Protein AF-A0A8T1SGF0-F1 (afdb_monomer)

Mean predicted aligned error: 8.73 Å

Sequence (343 aa):
EPEFKPEYLSLEVLSQEFAFELLGMCRNQSEVTAVLNDLGDSEEEEELDSQAFEEGIPNLARLRLAVNYNQKRFVAHPICQQVLSSIWCGNLSGWRGSNTLWKVFVSCSIFLTMPLLCLVYWIAPKSRVGKMLKIPVIKFLLHSASYLWFLIFLLVESIVLEHKHHIFLGRSQPMWENSLHMVWVAGFFWYECKEVWIEGLHSYLLDLWNCLDIVILSLYLASFALRVLVSGRGHLHCLDAPSSPECYYFTRAGRHEWQPEDPQFVAEVLFAVTSMLSFTRLAYILPAHESLGTLQISIGKMIDDMIRFMFILMIILTAFLCGLNNTYVYYQESQRLGKYGLA

Structure (mmCIF, N/CA/C/O backbone):
data_AF-A0A8T1SGF0-F1
#
_entry.id   AF-A0A8T1SGF0-F1
#
loop_
_atom_site.group_PDB
_atom_site.id
_atom_site.type_symbol
_atom_site.label_atom_id
_atom_site.label_alt_id
_atom_site.label_comp_id
_atom_site.label_asym_id
_atom_site.label_entity_id
_atom_site.label_seq_id
_atom_site.pdbx_PDB_ins_code
_atom_site.Cartn_x
_atom_site.Cartn_y
_atom_site.Cartn_z
_atom_site.occupancy
_atom_site.B_iso_or_equiv
_atom_site.auth_seq_id
_atom_site.auth_comp_id
_atom_site.auth_asym_id
_atom_site.auth_atom_id
_atom_site.pdbx_PDB_model_num
ATOM 1 N N . GLU A 1 1 ? -17.160 27.230 11.421 1.00 79.25 1 GLU A N 1
ATOM 2 C CA . GLU A 1 1 ? -16.736 28.630 11.185 1.00 79.25 1 GLU A CA 1
ATOM 3 C C . GLU A 1 1 ? -15.305 28.800 11.676 1.00 79.25 1 GLU A C 1
ATOM 5 O O . GLU A 1 1 ? -14.998 28.262 12.740 1.00 79.25 1 GLU A O 1
ATOM 10 N N . PRO A 1 2 ? -14.406 29.427 10.901 1.00 88.25 2 PRO A N 1
ATOM 11 C CA . PRO A 1 2 ? -13.005 29.563 11.292 1.00 88.25 2 PRO A CA 1
ATOM 12 C C . PRO A 1 2 ? -12.816 30.427 12.548 1.00 88.25 2 PRO A C 1
ATOM 14 O O . PRO A 1 2 ? -11.932 30.126 13.346 1.00 88.25 2 PRO A O 1
ATOM 17 N N . GLU A 1 3 ? -13.664 31.434 12.761 1.00 92.25 3 GLU A N 1
ATOM 18 C CA . GLU A 1 3 ? -13.588 32.372 13.887 1.00 92.25 3 GLU A CA 1
ATOM 19 C C . GLU A 1 3 ? -13.925 31.699 15.227 1.00 92.25 3 GLU A C 1
ATOM 21 O O . GLU A 1 3 ? -13.214 31.884 16.211 1.00 92.25 3 GLU A O 1
ATOM 26 N N . PHE A 1 4 ? -14.957 30.851 15.244 1.00 94.31 4 PHE A N 1
ATOM 27 C CA . PHE A 1 4 ? -15.431 30.133 16.438 1.00 94.31 4 PHE A CA 1
ATOM 28 C C . PHE A 1 4 ? -14.914 28.691 16.521 1.00 94.31 4 PHE A C 1
ATOM 30 O O . PHE A 1 4 ? -15.372 27.889 17.335 1.00 94.31 4 PHE A O 1
ATOM 37 N N . LYS A 1 5 ? -13.928 28.331 15.689 1.00 93.62 5 LYS A N 1
ATOM 38 C CA . LYS A 1 5 ? -13.302 27.004 15.688 1.00 93.62 5 LYS A CA 1
ATOM 39 C C . LYS A 1 5 ? -12.942 26.477 17.091 1.00 93.62 5 LYS A C 1
ATOM 41 O O . LYS A 1 5 ? -13.250 25.313 17.340 1.00 93.62 5 LYS A O 1
ATOM 46 N N . PRO A 1 6 ? -12.318 27.246 18.011 1.00 94.06 6 PRO A N 1
ATOM 47 C CA . PRO A 1 6 ? -11.974 26.710 19.332 1.00 94.06 6 PRO A CA 1
ATOM 48 C C . PRO A 1 6 ? -13.201 26.337 20.178 1.00 94.06 6 PRO A C 1
ATOM 50 O O . PRO A 1 6 ? -13.136 25.378 20.943 1.00 94.06 6 PRO A O 1
ATOM 53 N N . GLU A 1 7 ? -14.315 27.053 20.029 1.00 95.25 7 GLU A N 1
ATOM 54 C CA . GLU A 1 7 ? -15.559 26.801 20.768 1.00 95.25 7 GLU A CA 1
ATOM 55 C C . GLU A 1 7 ? -16.287 25.567 20.226 1.00 95.25 7 GLU A C 1
ATOM 57 O O . GLU A 1 7 ? -16.725 24.714 20.993 1.00 95.25 7 GLU A O 1
ATOM 62 N N . TYR A 1 8 ? -16.344 25.400 18.902 1.00 95.31 8 TYR A N 1
ATOM 63 C CA . TYR A 1 8 ? -16.886 24.173 18.312 1.00 95.31 8 TYR A CA 1
ATOM 64 C C . TYR A 1 8 ? -16.048 22.942 18.672 1.00 95.31 8 TYR A C 1
ATOM 66 O O . TYR A 1 8 ? -16.610 21.896 18.984 1.00 95.31 8 TYR A O 1
ATOM 74 N N . LEU A 1 9 ? -14.716 23.064 18.689 1.00 93.19 9 LEU A N 1
ATOM 75 C CA . LEU A 1 9 ? -13.833 21.968 19.100 1.00 93.19 9 LEU A CA 1
ATOM 76 C C . LEU A 1 9 ? -14.010 21.603 20.581 1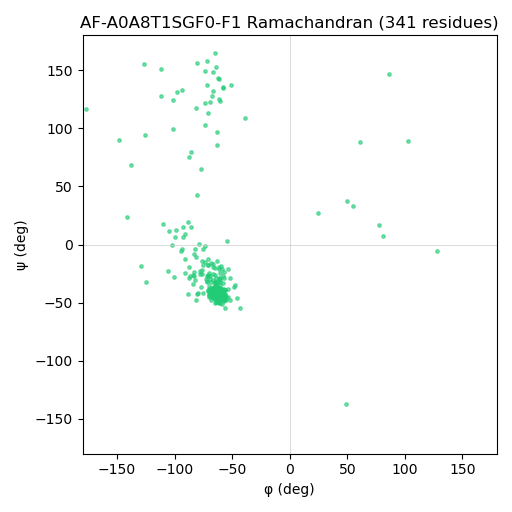.00 93.19 9 LEU A C 1
ATOM 78 O O . LEU A 1 9 ? -13.901 20.432 20.935 1.00 93.19 9 LEU A O 1
ATOM 82 N N . SER A 1 10 ? -14.291 22.569 21.461 1.00 94.38 10 SER A N 1
ATOM 83 C CA . SER A 1 10 ? -14.540 22.267 22.876 1.00 94.38 10 SER A CA 1
ATOM 84 C C . SER A 1 10 ? -15.886 21.565 23.087 1.00 94.38 10 SER A C 1
ATOM 86 O O . SER A 1 10 ? -15.957 20.610 23.862 1.00 94.38 10 SER A O 1
ATOM 88 N N . LEU A 1 11 ? -16.928 21.972 22.352 1.00 95.25 11 LEU A N 1
ATOM 89 C CA . LEU A 1 11 ? -18.227 21.291 22.330 1.00 95.25 11 LEU A CA 1
ATOM 90 C C . LEU A 1 11 ? -18.124 19.875 21.759 1.00 95.25 11 LEU A C 1
ATOM 92 O O . LEU A 1 11 ? -18.724 18.950 22.307 1.00 95.25 11 LEU A O 1
ATOM 96 N N . GLU A 1 12 ? -17.338 19.694 20.696 1.00 93.25 12 GLU A N 1
ATOM 97 C CA . GLU A 1 12 ? -17.041 18.376 20.142 1.00 93.25 12 GLU A CA 1
ATOM 98 C C . GLU A 1 12 ? -16.443 17.477 21.228 1.00 93.25 12 GLU A C 1
ATOM 100 O O . GLU A 1 12 ? -17.011 16.426 21.515 1.00 93.25 12 GLU A O 1
ATOM 105 N N . VAL A 1 13 ? -15.367 17.917 21.895 1.00 93.75 13 VAL A N 1
ATOM 106 C CA . VAL A 1 13 ? -14.711 17.158 22.976 1.00 93.75 13 VAL A CA 1
ATOM 107 C C . VAL A 1 13 ? -15.690 16.806 24.096 1.00 93.75 13 VAL A C 1
ATOM 109 O O . VAL A 1 13 ? -15.694 15.662 24.545 1.00 93.75 13 VAL A O 1
ATOM 112 N N . LEU A 1 14 ? -16.545 17.743 24.516 1.00 95.12 14 LEU A N 1
ATOM 113 C CA . LEU A 1 14 ? -17.568 17.489 25.535 1.00 95.12 14 LEU A CA 1
ATOM 114 C C . LEU A 1 14 ? -18.542 16.381 25.101 1.00 95.12 14 LEU A C 1
ATOM 116 O O . LEU A 1 14 ? -18.868 15.496 25.891 1.00 95.12 14 LEU A O 1
ATOM 120 N N . SER A 1 15 ? -18.976 16.397 23.838 1.00 93.69 15 SER A N 1
ATOM 121 C CA . SER A 1 15 ? -19.837 15.350 23.282 1.00 93.69 15 SER A CA 1
ATOM 122 C C . SER A 1 15 ? -19.134 13.990 23.220 1.00 93.69 15 SER A C 1
ATOM 124 O O . SER A 1 15 ? -19.775 12.967 23.469 1.00 93.69 15 SER A O 1
ATOM 126 N N . GLN A 1 16 ? -17.834 13.955 22.898 1.00 93.81 16 GLN A N 1
ATOM 127 C CA . GLN A 1 16 ? -17.057 12.708 22.905 1.00 93.81 16 GLN A CA 1
ATOM 128 C C . GLN A 1 16 ? -16.900 12.155 24.331 1.00 93.81 16 GLN A C 1
ATOM 130 O O . GLN A 1 16 ? -16.988 10.942 24.533 1.00 93.81 16 GLN A O 1
ATOM 135 N N . GLU A 1 17 ? -16.691 13.034 25.319 1.00 94.44 17 GLU A N 1
ATOM 136 C CA . GLU A 1 17 ? -16.576 12.672 26.739 1.00 94.44 17 GLU A CA 1
ATOM 137 C C . GLU A 1 17 ? -17.865 12.021 27.245 1.00 94.44 17 GLU A C 1
ATOM 139 O O . GLU A 1 17 ? -17.825 10.956 27.852 1.00 94.44 17 GLU A O 1
ATOM 144 N N . PHE A 1 18 ? -19.020 12.607 26.918 1.00 94.88 18 PHE A N 1
ATOM 145 C CA . PHE A 1 18 ? -20.319 12.055 27.296 1.00 94.88 18 PHE A CA 1
ATOM 146 C C . PHE A 1 18 ? -20.513 10.620 26.781 1.00 94.88 18 PHE A C 1
ATOM 148 O O . PHE A 1 18 ? -20.911 9.733 27.536 1.00 94.88 18 PHE A O 1
ATOM 155 N N . ALA A 1 19 ? -20.196 10.367 25.506 1.00 92.75 19 ALA A N 1
ATOM 156 C CA . ALA A 1 19 ? -20.294 9.027 24.926 1.00 92.75 19 ALA A CA 1
ATOM 157 C C . ALA A 1 19 ? -19.324 8.033 25.592 1.00 92.75 19 ALA A C 1
ATOM 159 O O . ALA A 1 19 ? -19.672 6.869 25.809 1.00 92.75 19 ALA A O 1
ATOM 160 N N . PHE A 1 20 ? -18.114 8.490 25.931 1.00 93.62 20 PHE A N 1
ATOM 161 C CA . PHE A 1 20 ? -17.119 7.703 26.657 1.00 93.62 20 PHE A CA 1
ATOM 162 C C . PHE A 1 20 ? -17.607 7.322 28.063 1.00 93.62 20 PHE A C 1
ATOM 164 O O . PHE A 1 20 ? -17.562 6.146 28.427 1.00 93.62 20 PHE A O 1
ATOM 171 N N . GLU A 1 21 ? -18.119 8.284 28.833 1.00 94.81 21 GLU A N 1
ATOM 172 C CA . GLU A 1 21 ? -18.635 8.052 30.185 1.00 94.81 21 GLU A CA 1
ATOM 173 C C . GLU A 1 21 ? -19.862 7.136 30.183 1.00 94.81 21 GLU A C 1
ATOM 175 O O . GLU A 1 21 ? -19.941 6.217 30.998 1.00 94.81 21 GLU A O 1
ATOM 180 N N . LEU A 1 22 ? -20.788 7.321 29.234 1.00 93.19 22 LEU A N 1
ATOM 181 C CA . LEU A 1 22 ? -21.982 6.484 29.104 1.00 93.19 22 LEU A CA 1
ATOM 182 C C . LEU A 1 22 ? -21.622 5.004 28.918 1.00 93.19 22 LEU A C 1
ATOM 184 O O . LEU A 1 22 ? -22.210 4.131 29.558 1.00 93.19 22 LEU A O 1
ATOM 188 N N . LEU A 1 23 ? -20.626 4.712 28.079 1.00 92.81 23 LEU A N 1
ATOM 189 C CA . LEU A 1 23 ? -20.122 3.351 27.915 1.00 92.81 23 LEU A CA 1
ATOM 190 C C . LEU A 1 23 ? -19.469 2.829 29.205 1.00 92.81 23 LEU A C 1
ATOM 192 O O . LEU A 1 23 ? -19.650 1.661 29.553 1.00 92.81 23 LEU A O 1
ATOM 196 N N . GLY A 1 24 ? -18.754 3.688 29.933 1.00 93.00 24 GLY A N 1
ATOM 197 C CA . GLY A 1 24 ? -18.158 3.369 31.233 1.00 93.00 24 GLY A CA 1
ATOM 198 C C . GLY A 1 24 ? -19.176 2.999 32.318 1.00 93.00 24 GLY A C 1
ATOM 199 O O . GLY A 1 24 ? -18.827 2.306 33.273 1.00 93.00 24 GLY A O 1
ATOM 200 N N . MET A 1 25 ? -20.441 3.395 32.157 1.00 94.06 25 MET A N 1
ATOM 201 C CA . MET A 1 25 ? -21.533 3.050 33.074 1.00 94.06 25 MET A CA 1
ATOM 202 C C . MET A 1 25 ? -22.127 1.653 32.836 1.00 94.06 25 MET A C 1
ATOM 204 O O . MET A 1 25 ? -22.892 1.178 33.680 1.00 94.06 25 MET A O 1
ATOM 208 N N . CYS A 1 26 ? -21.778 0.982 31.732 1.00 93.38 26 CYS A N 1
ATOM 209 C CA . CYS A 1 26 ? -22.251 -0.369 31.434 1.00 93.38 26 CYS A CA 1
ATOM 210 C C . CYS A 1 26 ? -21.677 -1.382 32.433 1.00 93.38 26 CYS A C 1
ATOM 212 O O . CYS A 1 26 ? -20.464 -1.477 32.626 1.00 93.38 26 CYS A O 1
ATOM 214 N N . ARG A 1 27 ? -22.547 -2.185 33.049 1.00 92.19 27 ARG A N 1
ATOM 215 C CA . ARG A 1 27 ? -22.176 -3.158 34.090 1.00 92.19 27 ARG A CA 1
ATOM 216 C C . ARG A 1 27 ? -22.066 -4.581 33.566 1.00 92.19 27 ARG A C 1
ATOM 218 O O . ARG A 1 27 ? -21.297 -5.371 34.107 1.00 92.19 27 ARG A O 1
ATOM 225 N N . ASN A 1 28 ? -22.814 -4.902 32.511 1.00 91.25 28 ASN A N 1
ATOM 226 C CA . ASN A 1 28 ? -22.952 -6.264 32.004 1.00 91.25 28 ASN A CA 1
ATOM 227 C C . ASN A 1 28 ? -22.636 -6.353 30.506 1.00 91.25 28 ASN A C 1
ATOM 229 O O . ASN A 1 28 ? -22.824 -5.402 29.752 1.00 91.25 28 ASN A O 1
ATOM 233 N N . GLN A 1 29 ? -22.227 -7.541 30.047 1.00 85.88 29 GLN A N 1
ATOM 234 C CA . GLN A 1 29 ? -21.904 -7.780 28.635 1.00 85.88 29 GLN A CA 1
ATOM 235 C C . GLN A 1 29 ? -23.100 -7.533 27.704 1.00 85.88 29 GLN A C 1
ATOM 237 O O . GLN A 1 29 ? -22.901 -7.111 26.568 1.00 85.88 29 GLN A O 1
ATOM 242 N N . SER A 1 30 ? -24.330 -7.751 28.175 1.00 86.25 30 SER A N 1
ATOM 243 C CA . SER A 1 30 ? -25.551 -7.462 27.417 1.00 86.25 30 SER A CA 1
ATOM 244 C C . SER A 1 30 ? -25.708 -5.968 27.127 1.00 86.25 30 SER A C 1
ATOM 246 O O . SER A 1 30 ? -25.996 -5.608 25.993 1.00 86.25 30 SER A O 1
ATOM 248 N N . GLU A 1 31 ? -25.457 -5.106 28.117 1.00 90.19 31 GLU A N 1
ATOM 249 C CA . GLU A 1 31 ? -25.524 -3.643 27.975 1.00 90.19 31 GLU A CA 1
ATOM 250 C C . GLU A 1 31 ? -24.452 -3.141 27.009 1.00 90.19 31 GLU A C 1
ATOM 252 O O . GLU A 1 31 ? -24.750 -2.391 26.087 1.00 90.19 31 GLU A O 1
ATOM 257 N N . VAL A 1 32 ? -23.221 -3.640 27.154 1.00 89.12 32 VAL A N 1
ATOM 258 C CA . VAL A 1 32 ? -22.117 -3.318 26.238 1.00 89.12 32 VAL A CA 1
ATOM 259 C C . VAL A 1 32 ? -22.453 -3.744 24.810 1.00 89.12 32 VAL A C 1
ATOM 261 O O . VAL A 1 32 ? -22.259 -2.984 23.868 1.00 89.12 32 VAL A O 1
ATOM 264 N N . THR A 1 33 ? -22.978 -4.957 24.637 1.00 84.12 33 THR A N 1
ATOM 265 C CA . THR A 1 33 ? -23.334 -5.489 23.314 1.00 84.12 33 THR A CA 1
ATOM 266 C C . THR A 1 33 ? -24.472 -4.688 22.686 1.00 84.12 33 THR A C 1
ATOM 268 O O . THR A 1 33 ? -24.412 -4.405 21.493 1.00 84.12 33 THR A O 1
ATOM 271 N N . ALA A 1 34 ? -25.465 -4.276 23.480 1.00 84.81 34 ALA A N 1
ATOM 272 C CA . ALA A 1 34 ? -26.538 -3.399 23.027 1.00 84.81 34 ALA A CA 1
ATOM 273 C C . ALA A 1 34 ? -25.982 -2.047 22.560 1.00 84.81 34 ALA A C 1
ATOM 275 O O . ALA A 1 34 ? -26.244 -1.637 21.438 1.00 84.81 34 ALA A O 1
ATOM 276 N N . VAL A 1 35 ? -25.126 -1.398 23.356 1.00 87.12 35 VAL A N 1
ATOM 277 C CA . VAL A 1 35 ? -24.512 -0.116 22.973 1.00 87.12 35 VAL A CA 1
ATOM 278 C C . VAL A 1 35 ? -23.663 -0.240 21.702 1.00 87.12 35 VAL A C 1
ATOM 280 O O . VAL A 1 35 ? -23.667 0.676 20.891 1.00 87.12 35 VAL A O 1
ATOM 283 N N . LEU A 1 36 ? -22.937 -1.342 21.499 1.00 85.56 36 LEU A N 1
ATOM 284 C CA . LEU A 1 36 ? -22.019 -1.486 20.360 1.00 85.56 36 LEU A CA 1
ATOM 285 C C . LEU A 1 36 ? -22.679 -1.945 19.050 1.00 85.56 36 LEU A C 1
ATOM 287 O O . LEU A 1 36 ? -22.134 -1.660 17.981 1.00 85.56 36 LEU A O 1
ATOM 291 N N . ASN A 1 37 ? -23.805 -2.660 19.112 1.00 80.38 37 ASN A N 1
ATOM 292 C CA . ASN A 1 37 ? -24.452 -3.238 17.928 1.00 80.38 37 ASN A CA 1
ATOM 293 C C . ASN A 1 37 ? -25.716 -2.508 17.478 1.00 80.38 37 ASN A C 1
ATOM 295 O O . ASN A 1 37 ? -26.078 -2.646 16.320 1.00 80.38 37 ASN A O 1
ATOM 299 N N . ASP A 1 38 ? -26.386 -1.769 18.358 1.00 70.38 38 ASP A N 1
ATOM 300 C CA . ASP A 1 38 ? -27.700 -1.205 18.062 1.00 70.38 38 ASP A CA 1
ATOM 301 C C . ASP A 1 38 ? -27.610 -0.064 17.027 1.00 70.38 38 ASP A C 1
ATOM 303 O O . ASP A 1 38 ? -27.045 1.004 17.282 1.00 70.38 38 ASP A O 1
ATOM 307 N N . LEU A 1 39 ? -28.172 -0.287 15.846 1.00 58.25 39 LEU A N 1
ATOM 308 C CA . LEU A 1 39 ? -28.647 0.736 14.920 1.00 58.25 39 LEU A CA 1
ATOM 309 C C . LEU A 1 39 ? -30.096 0.340 14.659 1.00 58.25 39 LEU A C 1
ATOM 311 O O . LEU A 1 39 ? -30.344 -0.573 13.886 1.00 58.25 39 LEU A O 1
ATOM 315 N N . GLY A 1 40 ? -31.027 0.913 15.422 1.00 56.34 40 GLY A N 1
ATOM 316 C CA . GLY A 1 40 ? -32.423 0.479 15.387 1.00 56.34 40 GLY A CA 1
ATOM 317 C C . GLY A 1 40 ? -32.992 0.428 13.966 1.00 56.34 40 GLY A C 1
ATOM 318 O O . GLY A 1 40 ? -32.741 1.349 13.199 1.00 56.34 40 GLY A O 1
ATOM 319 N N . ASP A 1 41 ? -33.739 -0.641 13.669 1.00 48.09 41 ASP A N 1
ATOM 320 C CA . ASP A 1 41 ? -34.673 -0.937 12.562 1.00 48.09 41 ASP A CA 1
ATOM 321 C C . ASP A 1 41 ? -34.530 -0.209 11.200 1.00 48.09 41 ASP A C 1
ATOM 323 O O . ASP A 1 41 ? -35.505 -0.087 10.458 1.00 48.09 41 ASP A O 1
ATOM 327 N N . SER A 1 42 ? -33.349 0.255 10.793 1.00 51.31 42 SER A N 1
ATOM 328 C CA . SER A 1 42 ? -33.086 0.630 9.400 1.00 51.31 42 SER A CA 1
ATOM 329 C C . SER A 1 42 ? -32.613 -0.606 8.635 1.00 51.31 42 SER A C 1
ATOM 331 O O . SER A 1 42 ? -31.429 -0.758 8.340 1.00 51.31 42 SER A O 1
ATOM 333 N N . GLU A 1 43 ? -33.570 -1.490 8.334 1.00 51.88 43 GLU A N 1
ATOM 334 C CA . GLU A 1 43 ? -33.392 -2.772 7.627 1.00 51.88 43 GLU A CA 1
ATOM 335 C C . GLU A 1 43 ? -32.660 -2.625 6.269 1.00 51.88 43 GLU A C 1
ATOM 337 O O . GLU A 1 43 ? -32.047 -3.573 5.785 1.00 51.88 43 GLU A O 1
ATOM 342 N N . GLU A 1 44 ? -32.651 -1.426 5.671 1.00 49.41 44 GLU A N 1
ATOM 343 C CA . GLU A 1 44 ? -32.063 -1.162 4.348 1.00 49.41 44 GLU A CA 1
ATOM 344 C C . GLU A 1 44 ? -30.521 -1.039 4.340 1.00 49.41 44 GLU A C 1
ATOM 346 O O . GLU A 1 44 ? -29.899 -1.334 3.318 1.00 49.41 44 GLU A O 1
ATOM 351 N N . GLU A 1 45 ? -29.873 -0.658 5.452 1.00 48.59 45 GLU A N 1
ATOM 352 C CA . GLU A 1 45 ? -28.395 -0.601 5.543 1.00 48.59 45 GLU A CA 1
ATOM 353 C C . GLU A 1 45 ? -27.781 -1.924 6.043 1.00 48.59 45 GLU A C 1
ATOM 355 O O . GLU A 1 45 ? -26.635 -2.248 5.720 1.00 48.59 45 GLU A O 1
ATOM 360 N N . GLU A 1 46 ? -28.547 -2.740 6.776 1.00 49.12 46 GLU A N 1
ATOM 361 C CA . GLU A 1 46 ? -28.071 -4.022 7.308 1.00 49.12 46 GLU A CA 1
ATOM 362 C C . GLU A 1 46 ? -27.906 -5.107 6.226 1.00 49.12 46 GLU A C 1
ATOM 364 O O . GLU A 1 46 ? -27.023 -5.963 6.342 1.00 49.12 46 GLU A O 1
ATOM 369 N N . GLU A 1 47 ? -28.692 -5.082 5.143 1.00 44.72 47 GLU A N 1
ATOM 370 C CA . GLU A 1 47 ? -28.605 -6.086 4.068 1.00 44.72 47 GLU A CA 1
ATOM 371 C C . GLU A 1 47 ? -27.340 -5.953 3.202 1.00 44.72 47 GLU A C 1
ATOM 373 O O . GLU A 1 47 ? -26.791 -6.960 2.746 1.00 44.72 47 GLU A O 1
ATOM 378 N N . LEU A 1 48 ? -26.827 -4.733 3.009 1.00 44.03 48 LEU A N 1
ATOM 379 C CA . LEU A 1 48 ? -25.580 -4.493 2.272 1.00 44.03 48 LEU A CA 1
ATOM 380 C C . LEU A 1 48 ? -24.341 -4.830 3.115 1.00 44.03 48 LEU A C 1
ATOM 382 O O . LEU A 1 48 ? -23.377 -5.392 2.592 1.00 44.03 48 LEU A O 1
ATOM 386 N N . ASP A 1 49 ? -24.385 -4.559 4.422 1.00 45.12 49 ASP A N 1
ATOM 387 C CA . ASP A 1 49 ? -23.251 -4.782 5.328 1.00 45.12 49 ASP A CA 1
ATOM 388 C C . ASP A 1 49 ? -23.157 -6.249 5.814 1.00 45.12 49 ASP A C 1
ATOM 390 O O . ASP A 1 49 ? -22.069 -6.783 6.065 1.00 45.12 49 ASP A O 1
ATOM 394 N N . SER A 1 50 ? -24.291 -6.962 5.863 1.00 45.72 50 SER A N 1
ATOM 395 C CA . SER A 1 50 ? -24.352 -8.397 6.194 1.00 45.72 50 SER A CA 1
ATOM 396 C C . SER A 1 50 ? -23.798 -9.309 5.093 1.00 45.72 50 SER A C 1
ATOM 398 O O . SER A 1 50 ? -23.269 -10.379 5.400 1.00 45.72 50 SER A O 1
ATOM 400 N N . GLN A 1 51 ? -23.818 -8.886 3.823 1.00 41.31 51 GLN A N 1
ATOM 401 C CA . GLN A 1 51 ? -23.193 -9.634 2.721 1.00 41.31 51 GLN A CA 1
ATOM 402 C C . GLN A 1 51 ? -21.653 -9.613 2.766 1.00 41.31 51 GLN A C 1
ATOM 404 O O . GLN A 1 51 ? -21.008 -10.465 2.148 1.00 41.31 51 GLN A O 1
ATOM 409 N N . ALA A 1 52 ? -21.046 -8.681 3.510 1.00 45.41 52 ALA A N 1
ATOM 410 C CA . ALA A 1 52 ? -19.594 -8.529 3.588 1.00 45.41 52 ALA A CA 1
ATOM 411 C C . ALA A 1 52 ? -18.927 -9.402 4.671 1.00 45.41 52 ALA A C 1
ATOM 413 O O . ALA A 1 52 ? -17.722 -9.669 4.582 1.00 45.41 52 ALA A O 1
ATOM 414 N N . PHE A 1 53 ? -19.674 -9.883 5.672 1.00 47.94 53 PHE A N 1
ATOM 415 C CA . PHE A 1 53 ? -19.101 -10.563 6.838 1.00 47.94 53 PHE A CA 1
ATOM 416 C C . PHE A 1 53 ? -19.444 -12.056 6.907 1.00 47.94 53 PHE A C 1
ATOM 418 O O . PHE A 1 53 ? -20.595 -12.474 6.857 1.00 47.94 53 PHE A O 1
ATOM 425 N N . GLU A 1 54 ? -18.403 -12.886 7.049 1.00 50.62 54 GLU A N 1
ATOM 426 C CA . GLU A 1 54 ? -18.555 -14.325 7.283 1.00 50.62 54 GLU A CA 1
ATOM 427 C C . GLU A 1 54 ? -19.305 -14.610 8.597 1.00 50.62 54 GLU A C 1
ATOM 429 O O . GLU A 1 54 ? -19.053 -13.964 9.616 1.00 50.62 54 GLU A O 1
ATOM 434 N N . GLU A 1 55 ? -20.154 -15.647 8.578 1.00 45.28 55 GLU A N 1
ATOM 435 C CA . GLU A 1 55 ? -20.868 -16.207 9.735 1.00 45.28 55 GLU A CA 1
ATOM 436 C C . GLU A 1 55 ? -19.994 -16.230 11.009 1.00 45.28 55 GLU A C 1
ATOM 438 O O . GLU A 1 55 ? -19.062 -17.033 11.125 1.00 45.28 55 GLU A O 1
ATOM 443 N N . GLY A 1 56 ? -20.309 -15.367 11.986 1.00 50.47 56 GLY A N 1
ATOM 444 C CA . GLY A 1 56 ? -19.750 -15.428 13.344 1.00 50.47 56 GLY A CA 1
ATOM 445 C C . GLY A 1 56 ? -19.129 -14.145 13.910 1.00 50.47 56 GLY A C 1
ATOM 446 O O . GLY A 1 56 ? -18.765 -14.150 15.087 1.00 50.47 56 GLY A O 1
ATOM 447 N N . ILE A 1 57 ? -19.012 -13.059 13.138 1.00 58.59 57 ILE A N 1
ATOM 448 C CA . ILE A 1 57 ? -18.553 -11.750 13.644 1.00 58.59 57 ILE A CA 1
ATOM 449 C C . ILE A 1 57 ? -19.781 -10.842 13.855 1.00 58.59 57 ILE A C 1
ATOM 451 O O . ILE A 1 57 ? -20.550 -10.670 12.912 1.00 58.59 57 ILE A O 1
ATOM 455 N N . PRO A 1 58 ? -20.009 -10.275 15.059 1.00 65.69 58 PRO A N 1
ATOM 456 C CA . PRO A 1 58 ? -21.116 -9.342 15.279 1.00 65.69 58 PRO A CA 1
ATOM 457 C C . PRO A 1 58 ? -20.946 -8.087 14.412 1.00 65.69 58 PRO A C 1
ATOM 459 O O . PRO A 1 58 ? -19.822 -7.615 14.242 1.00 65.69 58 PRO A O 1
ATOM 462 N N . ASN A 1 59 ? -22.052 -7.539 13.892 1.00 68.31 59 ASN A N 1
ATOM 463 C CA . ASN A 1 59 ? -22.031 -6.415 12.947 1.00 68.31 59 ASN A CA 1
ATOM 464 C C . ASN A 1 59 ? -21.298 -5.176 13.524 1.00 68.31 59 ASN A C 1
ATOM 466 O O . ASN A 1 59 ? -20.622 -4.462 12.785 1.00 68.31 59 ASN A O 1
ATOM 470 N N . LEU A 1 60 ? -21.302 -4.985 14.860 1.00 81.62 60 LEU A N 1
ATOM 471 C CA . LEU A 1 60 ? -20.606 -3.887 15.562 1.00 81.62 60 LEU A CA 1
ATOM 472 C C . LEU A 1 60 ? -20.926 -2.522 14.939 1.00 81.62 60 LEU A C 1
ATOM 474 O O . LEU A 1 60 ? -20.064 -1.651 14.820 1.00 81.62 60 LEU A O 1
ATOM 478 N N . ALA A 1 61 ? -22.169 -2.348 14.505 1.00 81.94 61 ALA A N 1
ATOM 479 C CA . ALA A 1 61 ? -22.533 -1.290 13.583 1.00 81.94 61 ALA A CA 1
ATOM 480 C C . ALA A 1 61 ? -22.366 0.111 14.217 1.00 81.94 61 ALA A C 1
ATOM 482 O O . ALA A 1 61 ? -21.789 1.008 13.600 1.00 81.94 61 ALA A O 1
ATOM 483 N N . ARG A 1 62 ? -22.697 0.285 15.509 1.00 88.62 62 ARG A N 1
ATOM 484 C CA . ARG A 1 62 ? -22.446 1.554 16.224 1.00 88.62 62 ARG A CA 1
ATOM 485 C C . ARG A 1 62 ? -20.957 1.826 16.432 1.00 88.62 62 ARG A C 1
ATOM 487 O O . ARG A 1 62 ? -20.529 2.979 16.405 1.00 88.62 62 ARG A O 1
ATOM 494 N N . LEU A 1 63 ? -20.147 0.782 16.608 1.00 89.25 63 LEU A N 1
ATOM 495 C CA . LEU A 1 63 ? -18.694 0.931 16.685 1.00 89.25 63 LEU A CA 1
ATOM 496 C C . LEU A 1 63 ? -18.106 1.390 15.342 1.00 89.25 63 LEU A C 1
ATOM 498 O O . LEU A 1 63 ? -17.240 2.262 15.344 1.00 89.25 63 LEU A O 1
ATOM 502 N N . ARG A 1 64 ? -18.589 0.862 14.209 1.00 85.75 64 ARG A N 1
ATOM 503 C CA . ARG A 1 64 ? -18.191 1.335 12.868 1.00 85.75 64 ARG A CA 1
ATOM 504 C C . ARG A 1 64 ? -18.553 2.802 12.675 1.00 85.75 64 ARG A C 1
ATOM 506 O O . ARG A 1 64 ? -17.707 3.593 12.270 1.00 85.75 64 ARG A O 1
ATOM 513 N N . LEU A 1 65 ? -19.768 3.185 13.069 1.00 87.88 65 LEU A N 1
ATOM 514 C CA . LEU A 1 65 ? -20.210 4.577 13.040 1.00 87.88 65 LEU A CA 1
ATOM 515 C C . LEU A 1 65 ? -19.297 5.483 13.884 1.00 87.88 65 LEU A C 1
ATOM 517 O O . LEU A 1 65 ? -18.894 6.557 13.441 1.00 87.88 65 LEU A O 1
ATOM 521 N N . ALA A 1 66 ? -18.911 5.032 15.081 1.00 91.44 66 ALA A N 1
ATOM 522 C CA . ALA A 1 66 ? -17.984 5.758 15.946 1.00 91.44 66 ALA A CA 1
ATOM 523 C C . ALA A 1 66 ? -16.590 5.926 15.307 1.00 91.44 66 ALA A C 1
ATOM 525 O O . ALA A 1 66 ? -15.978 6.987 15.450 1.00 91.44 66 ALA A O 1
ATOM 526 N N . VAL A 1 67 ? -16.095 4.916 14.581 1.00 89.56 67 VAL A N 1
ATOM 527 C CA . VAL A 1 67 ? -14.845 5.011 13.806 1.00 89.56 67 VAL A CA 1
ATOM 528 C C . VAL A 1 67 ? -14.988 6.032 12.674 1.00 89.56 67 VAL A C 1
ATOM 530 O O . VAL A 1 67 ? -14.143 6.921 12.569 1.00 89.56 67 VAL A O 1
ATOM 533 N N . ASN A 1 68 ? -16.080 5.978 11.905 1.00 86.69 68 ASN A N 1
ATOM 534 C CA . ASN A 1 68 ? -16.352 6.908 10.802 1.00 86.69 68 ASN A CA 1
ATOM 535 C C . ASN A 1 68 ? -16.422 8.371 11.275 1.00 86.69 68 ASN A C 1
ATOM 537 O O . ASN A 1 68 ? -15.893 9.267 10.620 1.00 86.69 68 ASN A O 1
ATOM 541 N N . TYR A 1 69 ? -16.994 8.620 12.457 1.00 89.94 69 TYR A N 1
ATOM 542 C CA . TYR A 1 69 ? -17.021 9.946 13.089 1.00 89.94 69 TYR A CA 1
ATOM 543 C C . TYR A 1 69 ? -15.772 10.283 13.919 1.00 89.94 69 TYR A C 1
ATOM 545 O O . TYR A 1 69 ? -15.794 11.234 14.700 1.00 89.94 69 TYR A O 1
ATOM 553 N N . ASN A 1 70 ? -14.673 9.536 13.771 1.00 90.06 70 ASN A N 1
ATOM 554 C CA . ASN A 1 70 ? -13.402 9.790 14.454 1.00 90.06 70 ASN A CA 1
ATOM 555 C C . ASN A 1 70 ? -13.509 9.876 15.996 1.00 90.06 70 ASN A C 1
ATOM 557 O O . ASN A 1 70 ? -12.732 10.587 16.640 1.00 90.06 70 ASN A O 1
ATOM 561 N N . GLN A 1 71 ? -14.417 9.113 16.617 1.00 93.19 71 GLN A N 1
ATOM 562 C CA . GLN A 1 71 ? -14.624 9.061 18.073 1.00 93.19 71 GLN A CA 1
ATOM 563 C C . GLN A 1 71 ? -13.534 8.232 18.775 1.00 93.19 71 GLN A C 1
ATOM 565 O O . GLN A 1 71 ? -13.775 7.173 19.362 1.00 93.19 71 GLN A O 1
ATOM 570 N N . LYS A 1 72 ? -12.288 8.717 18.719 1.00 92.25 72 LYS A N 1
ATOM 571 C CA . LYS A 1 72 ? -11.086 7.979 19.150 1.00 92.25 72 LYS A CA 1
ATOM 572 C C . LYS A 1 72 ? -11.143 7.547 20.617 1.00 92.25 72 LYS A C 1
ATOM 574 O O . LYS A 1 72 ? -10.727 6.435 20.928 1.00 92.25 72 LYS A O 1
ATOM 579 N N . ARG A 1 73 ? -11.675 8.391 21.513 1.00 91.38 73 ARG A N 1
ATOM 580 C CA . ARG A 1 73 ? -11.809 8.074 22.950 1.00 91.38 73 ARG A CA 1
ATOM 581 C C . ARG A 1 73 ? -12.775 6.920 23.197 1.00 91.38 73 ARG A C 1
ATOM 583 O O . ARG A 1 73 ? -12.432 5.996 23.928 1.00 91.38 73 ARG A O 1
ATOM 590 N N . PHE A 1 74 ? -13.937 6.947 22.549 1.00 94.31 74 PHE A N 1
ATOM 591 C CA . PHE A 1 74 ? -14.945 5.893 22.655 1.00 94.31 74 PHE A CA 1
ATOM 592 C C . PHE A 1 74 ? -14.399 4.537 22.184 1.00 94.31 74 PHE A C 1
ATOM 594 O O . PHE A 1 74 ? -14.515 3.535 22.888 1.00 94.31 74 PHE A O 1
ATOM 601 N N . VAL A 1 75 ? -13.724 4.508 21.029 1.00 93.81 75 VAL A N 1
ATOM 602 C CA . VAL A 1 75 ? -13.121 3.276 20.489 1.00 93.81 75 VAL A CA 1
ATOM 603 C C . VAL A 1 75 ? -11.977 2.781 21.380 1.00 93.81 75 VAL A C 1
ATOM 605 O O . VAL A 1 75 ? -11.844 1.578 21.601 1.00 93.81 75 VAL A O 1
ATOM 608 N N . ALA A 1 76 ? -11.174 3.688 21.943 1.00 93.62 76 ALA A N 1
ATOM 609 C CA . ALA A 1 76 ? -10.077 3.361 22.855 1.00 93.62 76 ALA A CA 1
ATOM 610 C C . ALA A 1 76 ? -10.533 2.970 24.275 1.00 93.62 76 ALA A C 1
ATOM 612 O O . ALA A 1 76 ? -9.692 2.595 25.095 1.00 93.62 76 ALA A O 1
ATOM 613 N N . HIS A 1 77 ? -11.833 3.035 24.585 1.00 94.81 77 HIS A N 1
ATOM 614 C CA . HIS A 1 77 ? -12.349 2.678 25.904 1.00 94.81 77 HIS A CA 1
ATOM 615 C C . HIS A 1 77 ? -11.987 1.216 26.257 1.00 94.81 77 HIS A C 1
ATOM 617 O O . HIS A 1 77 ? -12.173 0.326 25.419 1.00 94.81 77 HIS A O 1
ATOM 623 N N . PRO A 1 78 ? -11.526 0.909 27.490 1.00 93.50 78 PRO A N 1
ATOM 624 C CA . PRO A 1 78 ? -11.093 -0.441 27.871 1.00 93.50 78 PRO A CA 1
ATOM 625 C C . PRO A 1 78 ? -12.133 -1.539 27.603 1.00 93.50 78 PRO A C 1
ATOM 627 O O . PRO A 1 78 ? -11.784 -2.622 27.139 1.00 93.50 78 PRO A O 1
ATOM 630 N N . ILE A 1 79 ? -13.417 -1.243 27.837 1.00 92.62 79 ILE A N 1
ATOM 631 C CA . ILE A 1 79 ? -14.538 -2.155 27.547 1.00 92.62 79 ILE A CA 1
ATOM 632 C C . ILE A 1 79 ? -14.640 -2.462 26.039 1.00 92.62 79 ILE A C 1
ATOM 634 O O . ILE A 1 79 ? -14.697 -3.636 25.668 1.00 92.62 79 ILE A O 1
ATOM 638 N N . CYS A 1 80 ? -14.593 -1.445 25.165 1.00 91.88 80 CYS A N 1
ATOM 639 C CA . CYS A 1 80 ? -14.563 -1.630 23.706 1.00 91.88 80 CYS A CA 1
ATOM 640 C C . CYS A 1 80 ? -13.373 -2.494 23.283 1.00 91.88 80 CYS A C 1
ATOM 642 O O . CYS A 1 80 ? -13.530 -3.472 22.552 1.00 91.88 80 CYS A O 1
ATOM 644 N N . GLN A 1 81 ? -12.183 -2.162 23.788 1.00 92.38 81 GLN A N 1
ATOM 645 C CA . GLN A 1 81 ? -10.946 -2.873 23.469 1.00 92.38 81 GLN A CA 1
ATOM 646 C C . GLN A 1 81 ? -10.975 -4.330 23.942 1.00 92.38 81 GLN A C 1
ATOM 648 O O . GLN A 1 81 ? -10.478 -5.214 23.247 1.00 92.38 81 GLN A O 1
ATOM 653 N N . GLN A 1 82 ? -11.603 -4.621 25.083 1.00 89.75 82 GLN A N 1
ATOM 654 C CA . GLN A 1 82 ? -11.779 -5.989 25.563 1.00 89.75 82 GLN A CA 1
ATOM 655 C C . GLN A 1 82 ? -12.686 -6.814 24.639 1.00 89.75 82 GLN A C 1
ATOM 657 O O . GLN A 1 82 ? -12.361 -7.973 24.359 1.00 89.75 82 GLN A O 1
ATOM 662 N N . VAL A 1 83 ? -13.790 -6.234 24.155 1.00 89.06 83 VAL A N 1
ATOM 663 C CA . VAL A 1 83 ? -14.698 -6.885 23.194 1.00 89.06 83 VAL A CA 1
ATOM 664 C C . VAL A 1 83 ? -13.981 -7.128 21.865 1.00 89.06 83 VAL A C 1
ATOM 666 O O . VAL A 1 83 ? -13.931 -8.268 21.401 1.00 89.06 83 VAL A O 1
ATOM 669 N N . LEU A 1 84 ? -13.338 -6.098 21.306 1.00 89.56 84 LEU A N 1
ATOM 670 C CA . LEU A 1 84 ? -12.551 -6.188 20.071 1.00 89.56 84 LEU A CA 1
ATOM 671 C C . LEU A 1 84 ? -11.433 -7.228 20.176 1.00 89.56 84 LEU A C 1
ATOM 673 O O . LEU A 1 84 ? -11.293 -8.074 19.299 1.00 89.56 84 LEU A O 1
ATOM 677 N N . SER A 1 85 ? -10.676 -7.227 21.275 1.00 88.44 85 SER A N 1
ATOM 678 C CA . SER A 1 85 ? -9.613 -8.205 21.525 1.00 88.44 85 SER A CA 1
ATOM 679 C C . SER A 1 85 ? -10.157 -9.635 21.602 1.00 88.44 85 SER A C 1
ATOM 681 O O . SER A 1 85 ? -9.527 -10.565 21.093 1.00 88.44 85 SER A O 1
ATOM 683 N N . SER A 1 86 ? -11.341 -9.820 22.196 1.00 86.75 86 SER A N 1
ATOM 684 C CA . SER A 1 86 ? -12.008 -11.123 22.259 1.00 86.75 86 SER A CA 1
ATOM 685 C C . SER A 1 86 ? -12.415 -11.626 20.873 1.00 86.75 86 SER A C 1
ATOM 687 O O . SER A 1 86 ? -12.198 -12.797 20.568 1.00 86.75 86 SER A O 1
ATOM 689 N N . ILE A 1 87 ? -12.961 -10.751 20.024 1.00 87.94 87 ILE A N 1
ATOM 690 C CA . ILE A 1 87 ? -13.340 -11.083 18.642 1.00 87.94 87 ILE A CA 1
ATOM 691 C C . ILE A 1 87 ? -12.089 -11.358 17.798 1.00 87.94 87 ILE A C 1
ATOM 693 O O . ILE A 1 87 ? -12.033 -12.353 17.078 1.00 87.94 87 ILE A O 1
ATOM 697 N N . TRP A 1 88 ? -11.055 -10.527 17.945 1.00 88.50 88 TRP A N 1
ATOM 698 C CA . TRP A 1 88 ? -9.780 -10.641 17.239 1.00 88.50 88 TRP A CA 1
ATOM 699 C C . TRP A 1 88 ? -9.087 -11.981 17.510 1.00 88.50 88 TRP A C 1
ATOM 701 O O . TRP A 1 88 ? -8.729 -12.702 16.576 1.00 88.50 88 TRP A O 1
ATOM 711 N N . CYS A 1 89 ? -8.935 -12.343 18.790 1.00 85.62 89 CYS A N 1
ATOM 712 C CA . CYS A 1 89 ? -8.291 -13.595 19.197 1.00 85.62 89 CYS A CA 1
ATOM 713 C C . CYS A 1 89 ? -9.154 -14.830 18.900 1.00 85.62 89 CYS A C 1
ATOM 715 O O . CYS A 1 89 ? -8.610 -15.924 18.726 1.00 85.62 89 CYS A O 1
ATOM 717 N N . GLY A 1 90 ? -10.481 -14.669 18.856 1.00 84.12 90 GLY A N 1
ATOM 718 C CA . GLY A 1 90 ? -11.433 -15.757 18.663 1.00 84.12 90 GLY A CA 1
ATOM 719 C C . GLY A 1 90 ? -11.156 -16.947 19.589 1.00 84.12 90 GLY A C 1
ATOM 720 O O . GLY A 1 90 ? -10.813 -16.788 20.760 1.00 84.12 90 GLY A O 1
ATOM 721 N N . ASN A 1 91 ? -11.245 -18.157 19.033 1.00 77.19 91 ASN A N 1
ATOM 722 C CA . ASN A 1 91 ? -11.027 -19.413 19.761 1.00 77.19 91 ASN A CA 1
ATOM 723 C C . ASN A 1 91 ? -9.557 -19.882 19.769 1.00 77.19 91 ASN A C 1
ATOM 725 O O . ASN A 1 91 ? -9.293 -21.069 19.970 1.00 77.19 91 ASN A O 1
ATOM 729 N N . LEU A 1 92 ? -8.588 -18.998 19.510 1.00 78.25 92 LEU A N 1
ATOM 730 C CA . LEU A 1 92 ? -7.180 -19.386 19.424 1.00 78.25 92 LEU A CA 1
ATOM 731 C C . LEU A 1 92 ? -6.610 -19.680 20.822 1.00 78.25 92 LEU A C 1
ATOM 733 O O . LEU A 1 92 ? -6.297 -18.775 21.602 1.00 78.25 92 LEU A O 1
ATOM 737 N N . SER A 1 93 ? -6.465 -20.969 21.142 1.00 69.38 93 SER A N 1
ATOM 738 C CA . SER A 1 93 ? -5.936 -21.425 22.428 1.00 69.38 93 SER A CA 1
ATOM 739 C C . SER A 1 93 ? -4.511 -20.911 22.647 1.00 69.38 93 SER A C 1
ATOM 741 O O . SER A 1 93 ? -3.622 -21.184 21.842 1.00 69.38 93 SER A O 1
ATOM 743 N N . GLY A 1 94 ? -4.284 -20.195 23.750 1.00 76.56 94 GLY A N 1
ATOM 744 C CA . GLY A 1 94 ? -2.944 -19.760 24.147 1.00 76.56 94 GLY A CA 1
ATOM 745 C C . GLY A 1 94 ? -2.383 -18.564 23.375 1.00 76.56 94 GLY A C 1
ATOM 746 O O . GLY A 1 94 ? -1.180 -18.348 23.431 1.00 76.56 94 GLY A O 1
ATOM 747 N N . TRP A 1 95 ? -3.206 -17.785 22.660 1.00 81.88 95 TRP A N 1
ATOM 748 C CA . TRP A 1 95 ? -2.778 -16.491 22.099 1.00 81.88 95 TRP A CA 1
ATOM 749 C C . TRP A 1 95 ? -2.982 -15.331 23.080 1.00 81.88 95 TRP A C 1
ATOM 751 O O . TRP A 1 95 ? -2.125 -14.459 23.253 1.00 81.88 95 TRP A O 1
ATOM 761 N N . ARG A 1 96 ? -4.131 -15.324 23.762 1.00 81.38 96 ARG A N 1
ATOM 762 C CA . ARG A 1 96 ? -4.455 -14.318 24.775 1.00 81.38 96 ARG A CA 1
ATOM 763 C C . ARG A 1 96 ? -3.633 -14.584 26.038 1.00 81.38 96 ARG A C 1
ATOM 765 O O . ARG A 1 96 ? -3.730 -15.659 26.617 1.00 81.38 96 ARG A O 1
ATOM 772 N N . GLY A 1 97 ? -2.833 -13.602 26.452 1.00 79.25 97 GLY A N 1
ATOM 773 C CA . GLY A 1 97 ? -1.992 -13.690 27.654 1.00 79.25 97 GLY A CA 1
ATOM 774 C C . GLY A 1 97 ? -0.672 -14.451 27.484 1.00 79.25 97 GLY A C 1
ATOM 775 O O . GLY A 1 97 ? 0.022 -14.665 28.471 1.00 79.25 97 GLY A O 1
ATOM 776 N N . SER A 1 98 ? -0.298 -14.855 26.264 1.00 85.19 98 SER A N 1
ATOM 777 C CA . SER A 1 98 ? 0.989 -15.512 26.020 1.00 85.19 98 SER A CA 1
ATOM 778 C C . SER A 1 98 ? 2.150 -14.527 25.919 1.00 85.19 98 SER A C 1
ATOM 780 O O . SER A 1 98 ? 1.985 -13.381 25.487 1.00 85.19 98 SER A O 1
ATOM 782 N N . ASN A 1 99 ? 3.354 -15.022 26.198 1.00 88.56 99 ASN A N 1
ATOM 783 C CA . ASN A 1 99 ? 4.590 -14.261 26.042 1.00 88.56 99 ASN A CA 1
ATOM 784 C C . ASN A 1 99 ? 4.843 -13.900 24.569 1.00 88.56 99 ASN A C 1
ATOM 786 O O . ASN A 1 99 ? 4.467 -14.640 23.655 1.00 88.56 99 ASN A O 1
ATOM 790 N N . THR A 1 100 ? 5.553 -12.795 24.336 1.00 86.94 100 THR A N 1
ATOM 791 C CA . THR A 1 100 ? 5.909 -12.314 22.990 1.00 86.94 100 THR A CA 1
ATOM 792 C C . THR A 1 100 ? 6.659 -13.367 22.174 1.00 86.94 100 THR A C 1
ATOM 794 O O . THR A 1 100 ? 6.359 -13.550 21.000 1.00 86.94 100 THR A O 1
ATOM 797 N N . LEU A 1 101 ? 7.559 -14.134 22.802 1.00 89.56 101 LEU A N 1
ATOM 798 C CA . LEU A 1 101 ? 8.291 -15.222 22.139 1.00 89.56 101 LEU A CA 1
ATOM 799 C C . LEU A 1 101 ? 7.363 -16.292 21.549 1.00 89.56 101 LEU A C 1
ATOM 801 O O . LEU A 1 101 ? 7.599 -16.759 20.440 1.00 89.56 101 LEU A O 1
ATOM 805 N N . TRP A 1 102 ? 6.286 -16.648 22.257 1.00 89.75 102 TRP A N 1
ATOM 806 C CA . TRP A 1 102 ? 5.305 -17.610 21.752 1.00 89.75 102 TRP A CA 1
ATOM 807 C C . TRP A 1 102 ? 4.555 -17.056 20.540 1.00 89.75 102 TRP A C 1
ATOM 809 O O . TRP A 1 102 ? 4.396 -17.754 19.542 1.00 89.75 102 TRP A O 1
ATOM 819 N N . LYS A 1 103 ? 4.157 -15.779 20.585 1.00 90.12 103 LYS A N 1
ATOM 820 C CA . LYS A 1 103 ? 3.500 -15.116 19.448 1.00 90.12 103 LYS A CA 1
ATOM 821 C C . LYS A 1 103 ? 4.415 -15.081 18.226 1.00 90.12 103 LYS A C 1
ATOM 823 O O . LYS A 1 103 ? 3.974 -15.429 17.139 1.00 90.12 103 LYS A O 1
ATOM 828 N N . VAL A 1 104 ? 5.694 -14.743 18.409 1.00 89.56 104 VAL A N 1
ATOM 829 C CA . VAL A 1 104 ? 6.701 -14.762 17.333 1.00 89.56 104 VAL A CA 1
ATOM 830 C C . VAL A 1 104 ? 6.882 -16.171 16.771 1.00 89.56 104 VAL A C 1
ATOM 832 O O . VAL A 1 104 ? 6.909 -16.339 15.555 1.00 89.56 104 VAL A O 1
ATOM 835 N N . PHE A 1 105 ? 6.953 -17.191 17.629 1.00 92.12 105 PHE A N 1
ATOM 836 C CA . PHE A 1 105 ? 7.053 -18.585 17.197 1.00 92.12 105 PHE A CA 1
ATOM 837 C C . PHE A 1 105 ? 5.844 -19.022 16.354 1.00 92.12 105 PHE A C 1
ATOM 839 O O . PHE A 1 105 ? 6.017 -19.612 15.285 1.00 92.12 105 PHE A O 1
ATOM 846 N N . VAL A 1 106 ? 4.625 -18.689 16.792 1.00 90.81 106 VAL A N 1
ATOM 847 C CA . VAL A 1 106 ? 3.390 -18.973 16.045 1.00 90.81 106 VAL A CA 1
ATOM 848 C C . VAL A 1 106 ? 3.371 -18.216 14.715 1.00 90.81 106 VAL A C 1
ATOM 850 O O . VAL A 1 106 ? 3.123 -18.832 13.680 1.00 90.81 106 VAL A O 1
ATOM 853 N N . SER A 1 107 ? 3.699 -16.920 14.705 1.00 91.69 107 SER A N 1
ATOM 854 C CA . SER A 1 107 ? 3.773 -16.119 13.475 1.00 91.69 107 SER A CA 1
ATOM 855 C C . SER A 1 107 ? 4.810 -16.661 12.487 1.00 91.69 107 SER A C 1
ATOM 857 O O . SER A 1 107 ? 4.520 -16.767 11.299 1.00 91.69 107 SER A O 1
ATOM 859 N N . CYS A 1 108 ? 5.991 -17.068 12.964 1.00 93.56 108 CYS A N 1
ATOM 860 C CA . CYS A 1 108 ? 7.031 -17.686 12.138 1.00 93.56 108 CYS A CA 1
ATOM 861 C C . CYS A 1 108 ? 6.566 -19.032 11.559 1.00 93.56 108 CYS A C 1
ATOM 863 O O . CYS A 1 108 ? 6.735 -19.300 10.370 1.00 93.56 108 CYS A O 1
ATOM 865 N N . SER A 1 109 ? 5.894 -19.851 12.372 1.00 92.69 109 SER A N 1
ATOM 866 C CA . SER A 1 109 ? 5.320 -21.123 11.921 1.00 92.69 109 SER A CA 1
ATOM 867 C C . SER A 1 109 ? 4.261 -20.914 10.834 1.00 92.69 109 SER A C 1
ATOM 869 O O . SER A 1 109 ? 4.276 -21.618 9.824 1.00 92.69 109 SER A O 1
ATOM 871 N N . ILE A 1 110 ? 3.373 -19.924 10.996 1.00 93.81 110 ILE A N 1
ATOM 872 C CA . ILE A 1 110 ? 2.375 -19.550 9.980 1.00 93.81 110 ILE A CA 1
ATOM 873 C C . ILE A 1 110 ? 3.066 -19.050 8.713 1.00 93.81 110 ILE A C 1
ATOM 875 O O . ILE A 1 110 ? 2.692 -19.479 7.630 1.00 93.81 110 ILE A O 1
ATOM 879 N N . PHE A 1 111 ? 4.095 -18.208 8.828 1.00 95.25 111 PHE A N 1
ATOM 880 C CA . PHE A 1 111 ? 4.847 -17.700 7.680 1.00 95.25 111 PHE A CA 1
ATOM 881 C C . PHE A 1 111 ? 5.464 -18.826 6.831 1.00 95.25 111 PHE A C 1
ATOM 883 O O . PHE A 1 111 ? 5.310 -18.834 5.609 1.00 95.25 111 PHE A O 1
ATOM 890 N N . LEU A 1 112 ? 6.097 -19.814 7.472 1.00 94.69 112 LEU A N 1
ATOM 891 C CA . LEU A 1 112 ? 6.713 -20.955 6.785 1.00 94.69 112 LEU A CA 1
ATOM 892 C C . LEU A 1 112 ? 5.679 -21.914 6.176 1.00 94.69 112 LEU A C 1
ATOM 894 O O . LEU A 1 112 ? 5.908 -22.484 5.112 1.00 94.69 112 LEU A O 1
ATOM 898 N N . THR A 1 113 ? 4.541 -22.106 6.847 1.00 93.75 113 THR A N 1
ATOM 899 C CA . THR A 1 113 ? 3.495 -23.053 6.418 1.00 93.75 113 THR A CA 1
ATOM 900 C C . THR A 1 113 ? 2.394 -22.418 5.567 1.00 93.75 113 THR A C 1
ATOM 902 O O . THR A 1 113 ? 1.535 -23.138 5.056 1.00 93.75 113 THR A O 1
ATOM 905 N N . MET A 1 114 ? 2.436 -21.099 5.359 1.00 93.88 114 MET A N 1
ATOM 906 C CA . MET A 1 114 ? 1.446 -20.298 4.632 1.00 93.88 114 MET A CA 1
ATOM 907 C C . MET A 1 114 ? 0.961 -20.939 3.317 1.00 93.88 114 MET A C 1
ATOM 909 O O . MET A 1 114 ? -0.248 -21.162 3.203 1.00 93.88 114 MET A O 1
ATOM 913 N N . PRO A 1 115 ? 1.836 -21.325 2.359 1.00 89.94 115 PRO A N 1
ATOM 914 C CA . PRO A 1 115 ? 1.375 -21.891 1.089 1.00 89.94 115 PRO A CA 1
ATOM 915 C C . PRO A 1 115 ? 0.578 -23.191 1.279 1.00 89.94 115 PRO A C 1
ATOM 917 O O . PRO A 1 115 ? -0.430 -23.407 0.608 1.00 89.94 115 PRO A O 1
ATOM 920 N N . LEU A 1 116 ? 0.971 -24.034 2.239 1.00 92.12 116 LEU A N 1
ATOM 921 C CA . LEU A 1 116 ? 0.253 -25.271 2.558 1.00 92.12 116 LEU A CA 1
ATOM 922 C C . LEU A 1 116 ? -1.100 -24.980 3.219 1.00 92.12 116 LEU A C 1
ATOM 924 O O . LEU A 1 116 ? -2.095 -25.620 2.884 1.00 92.12 116 LEU A O 1
ATOM 928 N N . LEU A 1 117 ? -1.161 -24.000 4.127 1.00 92.12 117 LEU A N 1
ATOM 929 C CA . LEU A 1 117 ? -2.404 -23.597 4.794 1.00 92.12 117 LEU A CA 1
ATOM 930 C C . LEU A 1 117 ? -3.437 -23.061 3.792 1.00 92.12 117 LEU A C 1
ATOM 932 O O . LEU A 1 117 ? -4.611 -23.428 3.875 1.00 92.12 117 LEU A O 1
ATOM 936 N N . CYS A 1 118 ? -3.006 -22.260 2.814 1.00 89.88 118 CYS A N 1
ATOM 937 C CA . CYS A 1 118 ? -3.872 -21.774 1.739 1.00 89.88 118 CYS A CA 1
ATOM 938 C C . CYS A 1 118 ? -4.410 -22.908 0.858 1.00 89.88 118 CYS A C 1
ATOM 940 O O . CYS A 1 118 ? -5.605 -22.928 0.559 1.00 89.88 118 CYS A O 1
ATOM 942 N N . LEU A 1 119 ? -3.573 -23.888 0.501 1.00 91.06 119 LEU A N 1
ATOM 943 C CA . LEU A 1 119 ? -4.011 -25.064 -0.259 1.00 91.06 119 LEU A CA 1
ATOM 944 C C . LEU A 1 119 ? -5.032 -25.903 0.521 1.00 91.06 119 LEU A C 1
ATOM 946 O O . LEU A 1 119 ? -6.046 -26.322 -0.034 1.00 91.06 119 LEU A O 1
ATOM 950 N N . VAL A 1 120 ? -4.810 -26.109 1.823 1.00 91.94 120 VAL A N 1
ATOM 951 C CA . VAL A 1 120 ? -5.760 -26.824 2.690 1.00 91.94 120 VAL A CA 1
ATOM 952 C C . VAL A 1 120 ? -7.095 -26.086 2.780 1.00 91.94 120 VAL A C 1
ATOM 954 O O . VAL A 1 120 ? -8.142 -26.731 2.733 1.00 91.94 120 VAL A O 1
ATOM 957 N N . TYR A 1 121 ? -7.081 -24.754 2.885 1.00 91.50 121 TYR A N 1
ATOM 958 C CA . TYR A 1 121 ? -8.309 -23.957 2.880 1.00 91.50 121 TYR A CA 1
ATOM 959 C C . TYR A 1 121 ? -9.077 -24.097 1.565 1.00 91.50 121 TYR A C 1
ATOM 961 O O . TYR A 1 121 ? -10.297 -24.247 1.585 1.00 91.50 121 TYR A O 1
ATOM 969 N N . TRP A 1 122 ? -8.363 -24.100 0.437 1.00 91.56 122 TRP A N 1
ATOM 970 C CA . TRP A 1 122 ? -8.960 -24.236 -0.889 1.00 91.56 122 TRP A CA 1
ATOM 971 C C . TRP A 1 122 ? -9.582 -25.622 -1.118 1.00 91.56 122 TRP A C 1
ATOM 973 O O . TRP A 1 122 ? -10.689 -25.720 -1.641 1.00 91.56 122 TRP A O 1
ATOM 983 N N . ILE A 1 123 ? -8.918 -26.694 -0.669 1.00 93.50 123 ILE A N 1
ATOM 984 C CA . ILE A 1 123 ? -9.388 -28.080 -0.853 1.00 93.50 123 ILE A CA 1
ATOM 985 C C . ILE A 1 123 ? -10.463 -28.464 0.177 1.00 93.50 123 ILE A C 1
ATOM 987 O O . ILE A 1 123 ? -11.447 -29.123 -0.153 1.00 93.50 123 ILE A O 1
ATOM 991 N N . ALA A 1 124 ? -10.275 -28.092 1.446 1.00 92.50 124 ALA A N 1
ATOM 992 C CA . ALA A 1 124 ? -11.104 -28.546 2.562 1.00 92.50 124 ALA A CA 1
ATOM 993 C C . ALA A 1 124 ? -11.431 -27.403 3.548 1.00 92.50 124 ALA A C 1
ATOM 995 O O . ALA A 1 124 ? -11.016 -27.445 4.717 1.00 92.50 124 ALA A O 1
ATOM 996 N N . PRO A 1 125 ? -12.252 -26.414 3.142 1.00 89.25 125 PRO A N 1
ATOM 997 C CA . PRO A 1 125 ? -12.562 -25.235 3.961 1.00 89.25 125 PRO A CA 1
ATOM 998 C C . PRO A 1 125 ? -13.334 -25.570 5.248 1.00 89.25 125 PRO A C 1
ATOM 1000 O O . PRO A 1 125 ? -13.229 -24.861 6.246 1.00 89.25 125 PRO A O 1
ATOM 1003 N N . LYS A 1 126 ? -14.088 -26.680 5.268 1.00 88.50 126 LYS A N 1
ATOM 1004 C CA . LYS A 1 126 ? -14.856 -27.134 6.446 1.00 88.50 126 LYS A CA 1
ATOM 1005 C C . LYS A 1 126 ? -14.018 -27.908 7.477 1.00 88.50 126 LYS A C 1
ATOM 1007 O O . LYS A 1 126 ? -14.544 -28.285 8.527 1.00 88.50 126 LYS A O 1
ATOM 1012 N N . SER A 1 127 ? -12.738 -28.162 7.193 1.00 91.88 127 SER A N 1
ATOM 1013 C CA . SER A 1 127 ? -11.823 -28.859 8.105 1.00 91.88 127 SER A CA 1
ATOM 1014 C C . SER A 1 127 ? -11.573 -28.063 9.395 1.00 91.88 127 SER A C 1
ATOM 1016 O O . SER A 1 127 ? -11.847 -26.865 9.474 1.00 91.88 127 SER A O 1
ATOM 1018 N N . ARG A 1 128 ? -11.019 -28.716 10.429 1.00 87.94 128 ARG A N 1
ATOM 1019 C CA . ARG A 1 128 ? -10.628 -28.027 11.677 1.00 87.94 128 ARG A CA 1
ATOM 1020 C C . ARG A 1 128 ? -9.623 -26.900 11.409 1.00 87.94 128 ARG A C 1
ATOM 1022 O O . ARG A 1 128 ? -9.763 -25.824 11.980 1.00 87.94 128 ARG A O 1
ATOM 1029 N N . VAL A 1 129 ? -8.667 -27.137 10.505 1.00 88.56 129 VAL A N 1
ATOM 1030 C CA . VAL A 1 129 ? -7.693 -26.128 10.062 1.00 88.56 129 VAL A CA 1
ATOM 1031 C C . VAL A 1 129 ? -8.403 -25.008 9.305 1.00 88.56 129 VAL A C 1
ATOM 1033 O O . VAL A 1 129 ? -8.199 -23.850 9.637 1.00 88.56 129 VAL A O 1
ATOM 1036 N N . GLY A 1 130 ? -9.313 -25.326 8.379 1.00 87.38 130 GLY A N 1
ATOM 1037 C CA . GLY A 1 130 ? -10.095 -24.319 7.654 1.00 87.38 130 GLY A CA 1
ATOM 1038 C C . GLY A 1 130 ? -10.881 -23.382 8.577 1.00 87.38 130 GLY A C 1
ATOM 1039 O O . GLY A 1 130 ? -10.831 -22.168 8.405 1.00 87.38 130 GLY A O 1
ATOM 1040 N N . LYS A 1 131 ? -11.511 -23.917 9.632 1.00 87.19 131 LYS A N 1
ATOM 1041 C CA . LYS A 1 131 ? -12.170 -23.107 10.674 1.00 87.19 131 LYS A CA 1
ATOM 1042 C C . LYS A 1 131 ? -11.186 -22.250 11.480 1.00 87.19 131 LYS A C 1
ATOM 1044 O O . LYS A 1 131 ? -11.522 -21.125 11.828 1.00 87.19 131 LYS A O 1
ATOM 1049 N N . MET A 1 132 ? -9.979 -22.749 11.758 1.00 89.25 132 MET A N 1
ATOM 1050 C CA . MET A 1 132 ? -8.925 -21.974 12.429 1.00 89.25 132 MET A CA 1
ATOM 1051 C C . MET A 1 132 ? -8.445 -20.794 11.569 1.00 89.25 132 MET A C 1
ATOM 1053 O O . MET A 1 132 ? -8.229 -19.709 12.099 1.00 89.25 132 MET A O 1
ATOM 1057 N N . LEU A 1 133 ? -8.332 -20.973 10.247 1.00 89.38 133 LEU A N 1
ATOM 1058 C CA . LEU A 1 133 ? -7.929 -19.910 9.314 1.00 89.38 133 LEU A CA 1
ATOM 1059 C C . LEU A 1 133 ? -8.972 -18.786 9.207 1.00 89.38 133 LEU A C 1
ATOM 1061 O O . LEU A 1 133 ? -8.638 -17.692 8.765 1.00 89.38 133 LEU A O 1
ATOM 1065 N N . LYS A 1 134 ? -10.216 -19.023 9.649 1.00 87.75 134 LYS A N 1
ATOM 1066 C CA . LYS A 1 134 ? -11.255 -17.987 9.713 1.00 87.75 134 LYS A CA 1
ATOM 1067 C C . LYS A 1 134 ? -11.085 -17.008 10.883 1.00 87.75 134 LYS A C 1
ATOM 1069 O O . LYS A 1 134 ? -11.719 -15.955 10.876 1.00 87.75 134 LYS A O 1
ATOM 1074 N N . ILE A 1 135 ? -10.233 -17.320 11.865 1.00 89.12 135 ILE A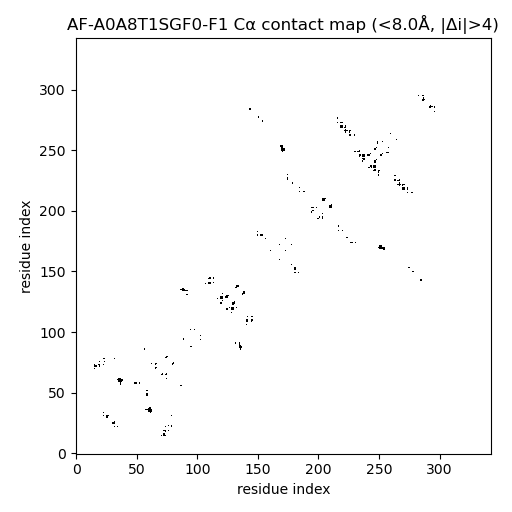 N 1
ATOM 1075 C CA . ILE A 1 135 ? -9.974 -16.449 13.022 1.00 89.12 135 ILE A CA 1
ATOM 1076 C C . ILE A 1 135 ? -9.268 -15.158 12.553 1.00 89.12 135 ILE A C 1
ATOM 1078 O O . ILE A 1 135 ? -8.268 -15.265 11.837 1.00 89.12 135 ILE A O 1
ATOM 1082 N N . PRO A 1 136 ? -9.709 -13.951 12.971 1.00 90.88 136 PRO A N 1
ATOM 1083 C CA . PRO A 1 136 ? -9.171 -12.678 12.472 1.00 90.88 136 PRO A CA 1
ATOM 1084 C C . PRO A 1 136 ? -7.650 -12.523 12.613 1.00 90.88 136 PRO A C 1
ATOM 1086 O O . PRO A 1 136 ? -6.985 -12.183 11.637 1.00 90.88 136 PRO A O 1
ATOM 1089 N N . VAL A 1 137 ? -7.077 -12.865 13.776 1.00 90.62 137 VAL A N 1
ATOM 1090 C CA . VAL A 1 137 ? -5.612 -12.878 13.983 1.00 90.62 137 VAL A CA 1
ATOM 1091 C C . VAL A 1 137 ? -4.894 -13.719 12.930 1.00 90.62 137 VAL A C 1
ATOM 1093 O O . VAL A 1 137 ? -3.867 -13.309 12.395 1.00 90.62 137 VAL A O 1
ATOM 1096 N N . ILE A 1 138 ? -5.412 -14.913 12.637 1.00 91.62 138 ILE A N 1
ATOM 1097 C CA . ILE A 1 138 ? -4.766 -15.847 11.714 1.00 91.62 138 ILE A CA 1
ATOM 1098 C C . ILE A 1 138 ? -4.875 -15.330 10.279 1.00 91.62 138 ILE A C 1
ATOM 1100 O O . ILE A 1 138 ? -3.886 -15.381 9.552 1.00 91.62 138 ILE A O 1
ATOM 1104 N N . LYS A 1 139 ? -6.025 -14.762 9.889 1.00 91.62 139 LYS A N 1
ATOM 1105 C CA . LYS A 1 139 ? -6.182 -14.079 8.594 1.00 91.62 139 LYS A CA 1
ATOM 1106 C C . LYS A 1 139 ? -5.170 -12.949 8.427 1.00 91.62 139 LYS A C 1
ATOM 1108 O O . LYS A 1 139 ? -4.497 -12.890 7.402 1.00 91.62 139 LYS A O 1
ATOM 1113 N N . PHE A 1 140 ? -5.023 -12.101 9.444 1.00 92.62 140 PHE A N 1
ATOM 1114 C CA . PHE A 1 140 ? -4.051 -11.010 9.439 1.00 92.62 140 PHE A CA 1
ATOM 1115 C C . PHE A 1 140 ? -2.612 -11.519 9.282 1.00 92.62 140 PHE A C 1
ATOM 1117 O O . PHE A 1 140 ? -1.864 -11.009 8.446 1.00 92.62 140 PHE A O 1
ATOM 1124 N N . LEU A 1 141 ? -2.230 -12.559 10.032 1.00 92.88 141 LEU A N 1
ATOM 1125 C CA . LEU A 1 141 ? -0.897 -13.161 9.932 1.00 92.88 141 LEU A CA 1
ATOM 1126 C C . LEU A 1 141 ? -0.654 -13.818 8.570 1.00 92.88 141 LEU A C 1
ATOM 1128 O O . LEU A 1 141 ? 0.449 -13.712 8.046 1.00 92.88 141 LEU A O 1
ATOM 1132 N N . LEU A 1 142 ? -1.662 -14.460 7.975 1.00 93.69 142 LEU A N 1
ATOM 1133 C CA . LEU A 1 142 ? -1.566 -15.037 6.630 1.00 93.69 142 LEU A CA 1
ATOM 1134 C C . LEU A 1 142 ? -1.425 -13.963 5.554 1.00 93.69 142 LEU A C 1
ATOM 1136 O O . LEU A 1 142 ? -0.598 -14.121 4.661 1.00 93.69 142 LEU A O 1
ATOM 1140 N N . HIS A 1 143 ? -2.198 -12.878 5.638 1.00 92.12 143 HIS A N 1
ATOM 1141 C CA . HIS A 1 143 ? -2.088 -11.761 4.702 1.00 92.12 143 HIS A CA 1
ATOM 1142 C C . HIS A 1 143 ? -0.707 -11.096 4.807 1.00 92.12 143 HIS A C 1
ATOM 1144 O O . HIS A 1 143 ? -0.007 -10.952 3.806 1.00 92.12 143 HIS A O 1
ATOM 1150 N N . SER A 1 144 ? -0.256 -10.825 6.036 1.00 93.62 144 SER A N 1
ATOM 1151 C CA . SER A 1 144 ? 1.092 -10.317 6.320 1.00 93.62 144 SER A CA 1
ATOM 1152 C C . SER A 1 144 ? 2.184 -11.261 5.800 1.00 93.62 144 SER A C 1
ATOM 1154 O O . SER A 1 144 ? 3.153 -10.820 5.185 1.00 93.62 144 SER A O 1
ATOM 1156 N N . ALA A 1 145 ? 2.024 -12.573 5.997 1.00 94.38 145 ALA A N 1
ATOM 1157 C CA . ALA A 1 145 ? 2.959 -13.576 5.498 1.00 94.38 145 ALA A CA 1
ATOM 1158 C C . ALA A 1 145 ? 2.986 -13.638 3.965 1.00 94.38 145 ALA A C 1
ATOM 1160 O O . ALA A 1 145 ? 4.070 -13.728 3.395 1.00 94.38 145 ALA A O 1
ATOM 1161 N N . SER A 1 146 ? 1.827 -13.555 3.299 1.00 94.25 146 SER A N 1
ATOM 1162 C CA . SER A 1 146 ? 1.734 -13.479 1.833 1.00 94.25 146 SER A CA 1
ATOM 1163 C C . SER A 1 146 ? 2.525 -12.290 1.294 1.00 94.25 146 SER A C 1
ATOM 1165 O O . SER A 1 146 ? 3.289 -12.432 0.340 1.00 94.25 146 SER A O 1
ATOM 1167 N N . TYR A 1 147 ? 2.384 -11.131 1.945 1.00 94.38 147 TYR A N 1
ATOM 1168 C CA . TYR A 1 147 ? 3.098 -9.918 1.567 1.00 94.38 147 TYR A CA 1
ATOM 1169 C C . TYR A 1 147 ? 4.616 -10.045 1.762 1.00 94.38 147 TYR A C 1
ATOM 1171 O O . TYR A 1 147 ? 5.396 -9.676 0.889 1.00 94.38 147 TYR A O 1
ATOM 1179 N N . LEU A 1 148 ? 5.058 -10.640 2.874 1.00 94.25 148 LEU A N 1
ATOM 1180 C CA . LEU A 1 148 ? 6.479 -10.924 3.099 1.00 94.25 148 LEU A CA 1
ATOM 1181 C C . LEU A 1 148 ? 7.045 -11.904 2.064 1.00 94.25 148 LEU A C 1
ATOM 1183 O O . LEU A 1 148 ? 8.154 -11.697 1.576 1.00 94.25 148 LEU A O 1
ATOM 1187 N N . TRP A 1 149 ? 6.286 -12.940 1.693 1.00 93.94 149 TRP A N 1
ATOM 1188 C CA . TRP A 1 149 ? 6.664 -13.845 0.608 1.00 93.94 149 TRP A CA 1
ATOM 1189 C C . TRP A 1 149 ? 6.797 -13.109 -0.722 1.00 93.94 149 TRP A C 1
ATOM 1191 O O . TRP A 1 149 ? 7.791 -13.313 -1.410 1.00 93.94 149 TRP A O 1
ATOM 1201 N N . PHE A 1 150 ? 5.862 -12.218 -1.055 1.00 95.00 150 PHE A N 1
ATOM 1202 C CA . PHE A 1 150 ? 5.955 -11.368 -2.242 1.00 95.00 150 PHE A CA 1
ATOM 1203 C C . PHE A 1 150 ? 7.261 -10.557 -2.270 1.00 95.00 150 PHE A C 1
ATOM 1205 O O . PHE A 1 150 ? 7.984 -10.602 -3.264 1.00 95.00 150 PHE A O 1
ATOM 1212 N N . LEU A 1 151 ? 7.629 -9.899 -1.165 1.00 94.50 151 LEU A N 1
ATOM 1213 C CA . LEU A 1 151 ? 8.893 -9.156 -1.079 1.00 94.50 151 LEU A CA 1
ATOM 1214 C C . LEU A 1 151 ? 10.126 -10.062 -1.196 1.00 94.50 151 LEU A C 1
ATOM 1216 O O . LEU A 1 151 ? 11.096 -9.699 -1.859 1.00 94.50 151 LEU A O 1
ATOM 1220 N N . ILE A 1 152 ? 10.098 -11.251 -0.584 1.00 93.62 152 ILE A N 1
ATOM 1221 C CA . ILE A 1 152 ? 11.177 -12.239 -0.725 1.00 93.62 152 ILE A CA 1
ATOM 1222 C C . ILE A 1 152 ? 11.303 -12.684 -2.182 1.00 93.62 152 ILE A C 1
ATOM 1224 O O . ILE A 1 152 ? 12.416 -12.762 -2.691 1.00 93.62 152 ILE A O 1
ATOM 1228 N N . PHE A 1 153 ? 10.188 -12.928 -2.872 1.00 92.12 153 PHE A N 1
ATOM 1229 C CA . PHE A 1 153 ? 10.193 -13.269 -4.293 1.00 92.12 153 PHE A CA 1
ATOM 1230 C C . PHE A 1 153 ? 10.787 -12.148 -5.151 1.00 92.12 153 PHE A C 1
ATOM 1232 O O . PHE A 1 153 ? 11.619 -12.447 -6.003 1.00 92.12 153 PHE A O 1
ATOM 1239 N N . LEU A 1 154 ? 10.450 -10.879 -4.892 1.00 92.81 154 LEU A N 1
ATOM 1240 C CA . LEU A 1 154 ? 11.068 -9.739 -5.585 1.00 92.81 154 LEU A CA 1
ATOM 1241 C C . LEU A 1 154 ? 12.587 -9.674 -5.359 1.00 92.81 154 LEU A C 1
ATOM 1243 O O . LEU A 1 154 ? 13.348 -9.431 -6.296 1.00 92.81 154 LEU A O 1
ATOM 1247 N N . LEU A 1 155 ? 13.051 -9.924 -4.129 1.00 92.19 155 LEU A N 1
ATOM 1248 C CA . LEU A 1 155 ? 14.485 -9.966 -3.821 1.00 92.19 155 LEU A CA 1
ATOM 1249 C C . LEU A 1 155 ? 15.184 -11.130 -4.525 1.00 92.19 155 LEU A C 1
ATOM 1251 O O . LEU A 1 155 ? 16.260 -10.947 -5.089 1.00 92.19 155 LEU A O 1
ATOM 1255 N N . VAL A 1 156 ? 14.575 -12.317 -4.518 1.00 90.94 156 VAL A N 1
ATOM 1256 C CA . VAL A 1 156 ? 15.104 -13.492 -5.218 1.00 90.94 156 VAL A CA 1
ATOM 1257 C C . VAL A 1 156 ? 15.169 -13.233 -6.721 1.00 90.94 156 VAL A C 1
ATOM 1259 O O . VAL A 1 156 ? 16.186 -13.545 -7.330 1.00 90.94 156 VAL A O 1
ATOM 1262 N N . GLU A 1 157 ? 14.142 -12.623 -7.315 1.00 87.31 157 GLU A N 1
ATOM 1263 C CA . GLU A 1 157 ? 14.141 -12.243 -8.731 1.00 87.31 157 GLU A CA 1
ATOM 1264 C C . GLU A 1 157 ? 15.289 -11.275 -9.053 1.00 87.31 157 GLU A C 1
ATOM 1266 O O . GLU A 1 157 ? 16.020 -11.499 -10.016 1.00 87.31 157 GLU A O 1
ATOM 1271 N N . SER A 1 158 ? 15.519 -10.270 -8.202 1.00 87.94 158 SER A N 1
ATOM 1272 C CA . SER A 1 158 ? 16.644 -9.333 -8.334 1.00 87.94 158 SER A CA 1
ATOM 1273 C C . SER A 1 158 ? 18.013 -10.033 -8.268 1.00 87.94 158 SER A C 1
ATOM 1275 O O . SER A 1 158 ? 18.880 -9.799 -9.109 1.00 87.94 158 SER A O 1
ATOM 1277 N N . ILE A 1 159 ? 18.199 -10.963 -7.325 1.00 88.44 159 ILE A N 1
ATOM 1278 C CA . ILE A 1 159 ? 19.452 -11.728 -7.183 1.00 88.44 159 ILE A CA 1
ATOM 1279 C C . ILE A 1 159 ? 19.658 -12.687 -8.367 1.00 88.44 159 ILE A C 1
ATOM 1281 O O . ILE A 1 159 ? 20.773 -12.845 -8.866 1.00 88.44 159 ILE A O 1
ATOM 1285 N N . VAL A 1 160 ? 18.593 -13.343 -8.841 1.00 84.62 160 VAL A N 1
ATOM 1286 C CA . VAL A 1 160 ? 18.652 -14.241 -10.005 1.00 84.62 160 VAL A CA 1
ATOM 1287 C C . VAL A 1 160 ? 19.001 -13.463 -11.275 1.00 84.62 160 VAL A C 1
ATOM 1289 O O . VAL A 1 160 ? 19.801 -13.953 -12.077 1.00 84.62 160 VAL A O 1
ATOM 1292 N N . LEU A 1 161 ? 18.442 -12.259 -11.436 1.00 80.38 161 LEU A N 1
ATOM 1293 C CA . LEU A 1 161 ? 18.761 -11.329 -12.519 1.00 80.38 161 LEU A CA 1
ATOM 1294 C C . LEU A 1 161 ? 20.254 -10.961 -12.515 1.00 80.38 161 LEU A C 1
ATOM 1296 O O . LEU A 1 161 ? 20.903 -11.026 -13.560 1.00 80.38 161 LEU A O 1
ATOM 1300 N N . GLU A 1 162 ? 20.815 -10.647 -11.345 1.00 84.06 162 GLU A N 1
ATOM 1301 C CA . GLU A 1 162 ? 22.245 -10.354 -11.187 1.00 84.06 162 GLU A CA 1
ATOM 1302 C C . GLU A 1 162 ? 23.120 -11.571 -11.526 1.00 84.06 162 GLU A C 1
ATOM 1304 O O . GLU A 1 162 ? 24.046 -11.474 -12.332 1.00 84.06 162 GLU A O 1
ATOM 1309 N N . HIS A 1 163 ? 22.811 -12.748 -10.974 1.00 83.06 163 HIS A N 1
ATOM 1310 C CA . HIS A 1 163 ? 23.628 -13.944 -11.188 1.00 83.06 163 HIS A CA 1
ATOM 1311 C C . HIS A 1 163 ? 23.656 -14.390 -12.657 1.00 83.06 163 HIS A C 1
ATOM 1313 O O . HIS A 1 163 ? 24.667 -14.886 -13.155 1.00 83.06 163 HIS A O 1
ATOM 1319 N N . LYS A 1 164 ? 22.545 -14.204 -13.375 1.00 73.31 164 LYS A N 1
ATOM 1320 C CA . LYS A 1 164 ? 22.424 -14.586 -14.782 1.00 73.31 164 LYS A CA 1
ATOM 1321 C C . LYS A 1 164 ? 22.768 -13.447 -15.751 1.00 73.31 164 LYS A C 1
ATOM 1323 O O . LYS A 1 164 ? 22.492 -13.604 -16.941 1.00 73.31 164 LYS A O 1
ATOM 1328 N N . HIS A 1 165 ? 23.416 -12.353 -15.323 1.00 71.06 165 HIS A N 1
ATOM 1329 C CA . HIS A 1 165 ? 23.623 -11.166 -16.175 1.00 71.06 165 HIS A CA 1
ATOM 1330 C C . HIS A 1 165 ? 24.175 -11.496 -17.578 1.00 71.06 165 HIS A C 1
ATOM 1332 O O . HIS A 1 165 ? 23.824 -10.834 -18.553 1.00 71.06 165 HIS A O 1
ATOM 1338 N N . HIS A 1 166 ? 25.063 -12.494 -17.703 1.00 63.31 166 HIS A N 1
ATOM 1339 C CA . HIS A 1 166 ? 25.698 -12.856 -18.977 1.00 63.31 166 HIS A CA 1
ATOM 1340 C C . HIS A 1 166 ? 24.723 -13.478 -19.991 1.00 63.31 166 HIS A C 1
ATOM 1342 O O . HIS A 1 166 ? 24.926 -13.345 -21.194 1.00 63.31 166 HIS A O 1
ATOM 1348 N N . ILE A 1 167 ? 23.653 -14.121 -19.515 1.00 60.41 167 ILE A N 1
ATOM 1349 C CA . ILE A 1 167 ? 22.555 -14.659 -20.334 1.00 60.41 167 ILE A CA 1
ATOM 1350 C C . ILE A 1 167 ? 21.488 -13.571 -20.571 1.00 60.41 167 ILE A C 1
ATOM 1352 O O . ILE A 1 167 ? 20.841 -13.553 -21.613 1.00 60.41 167 ILE A O 1
ATOM 1356 N N . PHE A 1 168 ? 21.353 -12.620 -19.638 1.00 56.53 168 PHE A N 1
ATOM 1357 C CA . PHE A 1 168 ? 20.405 -11.494 -19.684 1.00 56.53 168 PHE A CA 1
ATOM 1358 C C . PHE A 1 168 ? 20.838 -10.327 -20.594 1.00 56.53 168 PHE A C 1
ATOM 1360 O O . PHE A 1 168 ? 20.122 -9.336 -20.713 1.00 56.53 168 PHE A O 1
ATOM 1367 N N . LEU A 1 169 ? 21.991 -10.425 -21.265 1.00 57.28 169 LEU A N 1
ATOM 1368 C CA . LEU A 1 169 ? 22.454 -9.426 -22.241 1.00 57.28 169 LEU A CA 1
ATOM 1369 C C . LEU A 1 169 ? 21.597 -9.379 -23.520 1.00 57.28 169 LEU A C 1
ATOM 1371 O O . LEU A 1 169 ? 21.699 -8.404 -24.267 1.00 57.28 169 LEU A O 1
ATOM 1375 N N . GLY A 1 170 ? 20.780 -10.410 -23.770 1.00 58.81 170 GLY A N 1
ATOM 1376 C CA . GLY A 1 170 ? 19.909 -10.527 -24.940 1.00 58.81 170 GLY A CA 1
ATOM 1377 C C . GLY A 1 170 ? 18.416 -10.439 -24.610 1.00 58.81 170 GLY A C 1
ATOM 1378 O O . GLY A 1 170 ? 17.964 -10.853 -23.545 1.00 58.81 170 GLY A O 1
ATOM 1379 N N . ARG A 1 171 ? 17.633 -9.945 -25.576 1.00 71.44 171 ARG A N 1
ATOM 1380 C CA . ARG A 1 171 ? 16.172 -9.734 -25.500 1.00 71.44 171 ARG A CA 1
ATOM 1381 C C . ARG A 1 171 ? 15.335 -11.025 -25.559 1.00 71.44 171 ARG A C 1
ATOM 1383 O O . ARG A 1 171 ? 14.114 -10.977 -25.458 1.00 71.44 171 ARG A O 1
ATOM 1390 N N . SER A 1 172 ? 15.974 -12.188 -25.695 1.00 61.22 172 SER A N 1
ATOM 1391 C CA . SER A 1 172 ? 15.338 -13.500 -25.868 1.00 61.22 172 SER A CA 1
ATOM 1392 C C . SER A 1 172 ? 14.853 -14.116 -24.550 1.00 61.22 172 SER A C 1
ATOM 1394 O O . SER A 1 172 ? 15.077 -15.303 -24.300 1.00 61.22 172 SER A O 1
ATOM 1396 N N . GLN A 1 173 ? 14.241 -13.315 -23.679 1.00 65.38 173 GLN A N 1
ATOM 1397 C CA . GLN A 1 173 ? 13.782 -13.793 -22.382 1.00 65.38 173 GLN A CA 1
ATOM 1398 C C . GLN A 1 173 ? 12.323 -14.221 -22.440 1.00 65.38 173 GLN A C 1
ATOM 1400 O O . GLN A 1 173 ? 11.477 -13.481 -22.950 1.00 65.38 173 GLN A O 1
ATOM 1405 N N . PRO A 1 174 ? 11.994 -15.399 -21.900 1.00 67.88 174 PRO A N 1
ATOM 1406 C CA . PRO A 1 174 ? 10.610 -15.794 -21.806 1.00 67.88 174 PRO A CA 1
ATOM 1407 C C . PRO A 1 174 ? 9.909 -14.908 -20.768 1.00 67.88 174 PRO A C 1
ATOM 1409 O O . PRO A 1 174 ? 10.311 -14.871 -19.610 1.00 67.88 174 PRO A O 1
ATOM 1412 N N . MET A 1 175 ? 8.837 -14.215 -21.168 1.00 69.69 175 MET A N 1
ATOM 1413 C CA . MET A 1 175 ? 8.073 -13.279 -20.317 1.00 69.69 175 MET A CA 1
ATOM 1414 C C . MET A 1 175 ? 7.731 -13.847 -18.925 1.00 69.69 175 MET A C 1
ATOM 1416 O O . MET A 1 175 ? 7.717 -13.129 -17.933 1.00 69.69 175 MET A O 1
ATOM 1420 N N . TRP A 1 176 ? 7.480 -15.152 -18.855 1.00 67.38 176 TRP A N 1
ATOM 1421 C CA . TRP A 1 176 ? 7.098 -15.896 -17.660 1.00 67.38 176 TRP A CA 1
ATOM 1422 C C . TRP A 1 176 ? 8.231 -16.060 -16.638 1.00 67.38 176 TRP A C 1
ATOM 1424 O O . TRP A 1 176 ? 7.938 -16.126 -15.447 1.00 67.38 176 TRP A O 1
ATOM 1434 N N . GLU A 1 177 ? 9.502 -16.060 -17.056 1.00 68.44 177 GLU A N 1
ATOM 1435 C CA . GLU A 1 177 ? 10.642 -16.184 -16.132 1.00 68.44 177 GLU A CA 1
ATOM 1436 C C . GLU A 1 177 ? 10.862 -14.911 -15.297 1.00 68.44 177 GLU A C 1
ATOM 1438 O O . GLU A 1 177 ? 11.237 -15.008 -14.132 1.00 68.44 177 GLU A O 1
ATOM 1443 N N . ASN A 1 178 ? 10.538 -13.733 -15.844 1.00 72.88 178 ASN A N 1
ATOM 1444 C CA . ASN A 1 178 ? 10.746 -12.426 -15.197 1.00 72.88 178 ASN A CA 1
ATOM 1445 C C . ASN A 1 178 ? 9.436 -11.739 -14.776 1.00 72.88 178 ASN A C 1
ATOM 1447 O O . ASN A 1 178 ? 9.349 -10.513 -14.688 1.00 72.88 178 ASN A O 1
ATOM 1451 N N . SER A 1 179 ? 8.336 -12.481 -14.680 1.00 81.75 179 SER A N 1
ATOM 1452 C CA . SER A 1 179 ? 7.027 -11.916 -14.313 1.00 81.75 179 SER A CA 1
ATOM 1453 C C . SER A 1 179 ? 6.236 -12.851 -13.409 1.00 81.75 179 SER A C 1
ATOM 1455 O O . SER A 1 179 ? 5.017 -12.758 -13.332 1.00 81.75 179 SER A O 1
ATOM 1457 N N . LEU A 1 180 ? 6.916 -13.742 -12.681 1.00 85.19 180 LEU A N 1
ATOM 1458 C CA . LEU A 1 180 ? 6.267 -14.631 -11.714 1.00 85.19 180 LEU A CA 1
ATOM 1459 C C . LEU A 1 180 ? 5.626 -13.835 -10.563 1.00 85.19 180 LEU A C 1
ATOM 1461 O O . LEU A 1 180 ? 4.540 -14.189 -10.101 1.00 85.19 180 LEU A O 1
ATOM 1465 N N . HIS A 1 181 ? 6.217 -12.696 -10.176 1.00 90.88 181 HIS A N 1
ATOM 1466 C CA . HIS A 1 181 ? 5.619 -11.759 -9.219 1.00 90.88 181 HIS A CA 1
ATOM 1467 C C . HIS A 1 181 ? 4.249 -11.219 -9.674 1.00 90.88 181 HIS A C 1
ATOM 1469 O O . HIS A 1 181 ? 3.447 -10.813 -8.833 1.00 90.88 181 HIS A O 1
ATOM 1475 N N . MET A 1 182 ? 3.925 -11.261 -10.975 1.00 91.94 182 MET A N 1
ATOM 1476 C CA . MET A 1 182 ? 2.633 -10.792 -11.489 1.00 91.94 182 MET A CA 1
ATOM 1477 C C . MET A 1 182 ? 1.451 -11.625 -10.995 1.00 91.94 182 MET A C 1
ATOM 1479 O O . MET A 1 182 ? 0.332 -11.121 -10.973 1.00 91.94 182 MET A O 1
ATOM 1483 N N . VAL A 1 183 ? 1.679 -12.863 -10.539 1.00 92.25 183 VAL A N 1
ATOM 1484 C CA . VAL A 1 183 ? 0.636 -13.666 -9.880 1.00 92.25 183 VAL A CA 1
ATOM 1485 C C . VAL A 1 183 ? 0.156 -12.978 -8.598 1.00 92.25 183 VAL A C 1
ATOM 1487 O O . VAL A 1 183 ? -1.049 -12.895 -8.359 1.00 92.25 183 VAL A O 1
ATOM 1490 N N . TRP A 1 184 ? 1.078 -12.418 -7.807 1.00 94.69 184 TRP A N 1
ATOM 1491 C CA . TRP A 1 184 ? 0.728 -11.613 -6.632 1.00 94.69 184 TRP A C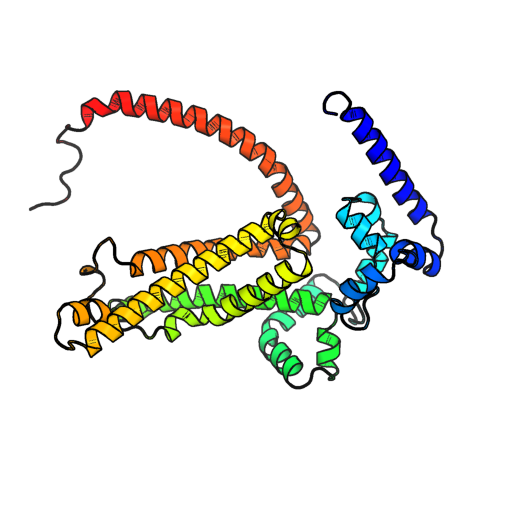A 1
ATOM 1492 C C . TRP A 1 184 ? 0.076 -10.296 -7.028 1.00 94.69 184 TRP A C 1
ATOM 1494 O O . TRP A 1 184 ? -0.958 -9.952 -6.463 1.00 94.69 184 TRP A O 1
ATOM 1504 N N . VAL A 1 185 ? 0.629 -9.591 -8.021 1.00 95.56 185 VAL A N 1
ATOM 1505 C CA . VAL A 1 185 ? 0.066 -8.316 -8.500 1.00 95.56 185 VAL A CA 1
ATOM 1506 C C . VAL A 1 185 ? -1.381 -8.491 -8.965 1.00 95.56 185 VAL A C 1
ATOM 1508 O O . VAL A 1 185 ? -2.223 -7.671 -8.621 1.00 95.56 185 VAL A O 1
ATOM 1511 N N . ALA A 1 186 ? -1.703 -9.573 -9.678 1.00 95.00 186 ALA A N 1
ATOM 1512 C CA . ALA A 1 186 ? -3.074 -9.877 -10.085 1.00 95.00 186 ALA A CA 1
ATOM 1513 C C . ALA A 1 186 ? -4.001 -10.115 -8.879 1.00 95.00 186 ALA A C 1
ATOM 1515 O O . ALA A 1 186 ? -5.139 -9.646 -8.870 1.00 95.00 186 ALA A O 1
ATOM 1516 N N . GLY A 1 187 ? -3.507 -10.805 -7.845 1.00 94.81 187 GLY A N 1
ATOM 1517 C CA . GLY A 1 187 ? -4.235 -11.003 -6.592 1.00 94.81 187 GLY A CA 1
ATOM 1518 C C . GLY A 1 187 ? -4.484 -9.697 -5.834 1.00 94.81 187 GLY A C 1
ATOM 1519 O O . GLY A 1 187 ? -5.605 -9.461 -5.390 1.00 94.81 187 GLY A O 1
ATOM 1520 N N . PHE A 1 188 ? -3.470 -8.834 -5.727 1.00 95.06 188 PHE A N 1
ATOM 1521 C CA . PHE A 1 188 ? -3.601 -7.511 -5.114 1.00 95.06 188 PHE A CA 1
ATOM 1522 C C . PHE A 1 188 ? -4.544 -6.615 -5.912 1.00 95.06 188 PHE A C 1
ATOM 1524 O O . PHE A 1 188 ? -5.428 -6.009 -5.328 1.00 95.06 188 PHE A O 1
ATOM 1531 N N . PHE A 1 189 ? -4.438 -6.602 -7.241 1.00 96.00 189 PHE A N 1
ATOM 1532 C CA . PHE A 1 189 ? -5.350 -5.849 -8.098 1.00 96.00 189 PHE A CA 1
ATOM 1533 C C . PHE A 1 189 ? -6.808 -6.264 -7.882 1.00 96.00 189 PHE A C 1
ATOM 1535 O O . PHE A 1 189 ? -7.671 -5.414 -7.689 1.00 96.00 189 PHE A O 1
ATOM 1542 N N . TRP A 1 190 ? -7.083 -7.571 -7.846 1.00 95.50 190 TRP A N 1
ATOM 1543 C CA . TRP A 1 190 ? -8.428 -8.066 -7.557 1.00 95.50 190 TRP A CA 1
ATOM 1544 C C . TRP A 1 190 ? -8.913 -7.673 -6.156 1.00 95.50 190 TRP A C 1
ATOM 1546 O O . TRP A 1 190 ? -10.079 -7.314 -5.986 1.00 95.50 190 TRP A O 1
ATOM 1556 N N . TYR A 1 191 ? -8.026 -7.740 -5.161 1.00 93.06 191 TYR A N 1
ATOM 1557 C CA . TYR A 1 191 ? -8.323 -7.325 -3.793 1.00 93.06 191 TYR A CA 1
ATOM 1558 C C . TYR A 1 191 ? -8.705 -5.836 -3.725 1.00 93.06 191 TYR A C 1
ATOM 1560 O O . TYR A 1 191 ? -9.789 -5.532 -3.234 1.00 93.06 191 TYR A O 1
ATOM 1568 N N . GLU A 1 192 ? -7.908 -4.939 -4.315 1.00 94.38 192 GLU A N 1
ATOM 1569 C CA . GLU A 1 192 ? -8.212 -3.499 -4.342 1.00 94.38 192 GLU A CA 1
ATOM 1570 C C . GLU A 1 192 ? -9.498 -3.195 -5.125 1.00 94.38 192 GLU A C 1
ATOM 1572 O O . GLU A 1 192 ? -10.311 -2.380 -4.699 1.00 94.38 192 GLU A O 1
ATOM 1577 N N . CYS A 1 193 ? -9.752 -3.881 -6.249 1.00 93.62 193 CYS A N 1
ATOM 1578 C CA . CYS A 1 193 ? -11.015 -3.719 -6.980 1.00 93.62 193 CYS A CA 1
ATOM 1579 C C . CYS A 1 193 ? -12.230 -4.079 -6.117 1.00 93.62 193 CYS A C 1
ATOM 1581 O O . CYS A 1 193 ? -13.264 -3.415 -6.198 1.00 93.62 193 CYS A O 1
ATOM 1583 N N . LYS A 1 194 ? -12.114 -5.131 -5.299 1.00 92.12 194 LYS A N 1
ATOM 1584 C CA . LYS A 1 194 ? -13.168 -5.524 -4.366 1.00 92.12 194 LYS A CA 1
ATOM 1585 C C . LYS A 1 194 ? -13.344 -4.480 -3.260 1.00 92.12 194 LYS A C 1
ATOM 1587 O O . LYS A 1 194 ? -14.481 -4.181 -2.913 1.00 92.12 194 LYS A O 1
ATOM 1592 N N . GLU A 1 195 ? -12.256 -3.940 -2.724 1.00 89.94 195 GLU A N 1
ATOM 1593 C CA . GLU A 1 195 ? -12.292 -2.911 -1.678 1.00 89.94 195 GLU A CA 1
ATOM 1594 C C . GLU A 1 195 ? -12.981 -1.633 -2.173 1.00 89.94 195 GLU A C 1
ATOM 1596 O O . GLU A 1 195 ? -13.967 -1.200 -1.581 1.00 89.94 195 GLU A O 1
ATOM 1601 N N . VAL A 1 196 ? -12.582 -1.126 -3.345 1.00 91.75 196 VAL A N 1
ATOM 1602 C CA . VAL A 1 196 ? -13.217 0.036 -3.994 1.00 91.75 196 VAL A CA 1
ATOM 1603 C C . VAL A 1 196 ? -14.711 -0.189 -4.240 1.00 91.75 196 VAL A C 1
ATOM 1605 O O . VAL A 1 196 ? -15.507 0.741 -4.100 1.00 91.75 196 VAL A O 1
ATOM 1608 N N . TRP A 1 197 ? -15.107 -1.410 -4.614 1.00 90.06 197 TRP A N 1
ATOM 1609 C CA . TRP A 1 197 ? -16.513 -1.754 -4.832 1.00 90.06 197 TRP A CA 1
ATOM 1610 C C . TRP A 1 197 ? -17.333 -1.744 -3.536 1.00 90.06 197 TRP A C 1
ATOM 1612 O O . TRP A 1 197 ? -18.492 -1.338 -3.562 1.00 90.06 197 TRP A O 1
ATOM 1622 N N . ILE A 1 198 ? -16.753 -2.195 -2.420 1.00 84.81 198 ILE A N 1
ATOM 1623 C CA . ILE A 1 198 ? -17.446 -2.306 -1.129 1.00 84.81 198 ILE A CA 1
ATOM 1624 C C . ILE A 1 198 ? -17.496 -0.957 -0.404 1.00 84.81 198 ILE A C 1
ATOM 1626 O O . ILE A 1 198 ? -18.557 -0.563 0.067 1.00 84.81 198 ILE A O 1
ATOM 1630 N N . GLU A 1 199 ? -16.374 -0.245 -0.312 1.00 83.50 199 GLU A N 1
ATOM 1631 C CA . GLU A 1 199 ? -16.277 1.010 0.452 1.00 83.50 199 GLU A CA 1
ATOM 1632 C C . GLU A 1 199 ? -16.769 2.234 -0.330 1.00 83.50 199 GLU A C 1
ATOM 1634 O O . GLU A 1 199 ? -17.155 3.254 0.249 1.00 83.50 199 GLU A O 1
ATOM 1639 N N . GLY A 1 200 ? -16.754 2.139 -1.661 1.00 87.62 200 GLY A N 1
ATOM 1640 C CA . GLY A 1 200 ? -17.048 3.236 -2.568 1.00 87.62 200 GLY A CA 1
ATOM 1641 C C . GLY A 1 200 ? -15.824 4.105 -2.878 1.00 87.62 200 GLY A C 1
ATOM 1642 O O . GLY A 1 200 ? -14.950 4.358 -2.050 1.00 87.62 200 GLY A O 1
ATOM 1643 N N . LEU A 1 201 ? -15.787 4.627 -4.108 1.00 89.62 201 LEU A N 1
ATOM 1644 C CA . LEU A 1 201 ? -14.621 5.319 -4.669 1.00 89.62 201 LEU A CA 1
ATOM 1645 C C . LEU A 1 201 ? -14.177 6.555 -3.867 1.00 89.62 201 LEU A C 1
ATOM 1647 O O . LEU A 1 201 ? -12.983 6.799 -3.725 1.00 89.62 201 LEU A O 1
ATOM 1651 N N . HIS A 1 202 ? -15.123 7.355 -3.369 1.00 88.69 202 HIS A N 1
ATOM 1652 C CA . HIS A 1 202 ? -14.797 8.597 -2.664 1.00 88.69 202 HIS A CA 1
ATOM 1653 C C . HIS A 1 202 ? -14.114 8.330 -1.319 1.00 88.69 202 HIS A C 1
ATOM 1655 O O . HIS A 1 202 ? -13.081 8.927 -1.034 1.00 88.69 202 HIS A O 1
ATOM 1661 N N . SER A 1 203 ? -14.672 7.424 -0.512 1.00 87.06 203 SER A N 1
ATOM 1662 C CA . SER A 1 203 ? -14.098 7.039 0.781 1.00 87.06 203 SER A CA 1
ATOM 1663 C C . SER A 1 203 ? -12.717 6.413 0.602 1.00 87.06 203 SER A C 1
ATOM 1665 O O . SER A 1 203 ? -11.782 6.800 1.296 1.00 87.06 203 SER A O 1
ATOM 1667 N N . TYR A 1 204 ? -12.570 5.543 -0.402 1.00 90.62 204 TYR A N 1
ATOM 1668 C CA . TYR A 1 204 ? -11.307 4.880 -0.712 1.00 90.62 204 TYR A CA 1
ATOM 1669 C C . TYR A 1 204 ? -10.187 5.869 -1.086 1.00 90.62 204 TYR A C 1
ATOM 1671 O O . TYR A 1 204 ? -9.066 5.752 -0.602 1.00 90.62 204 TYR A O 1
ATOM 1679 N N . LEU A 1 205 ? -10.474 6.887 -1.909 1.00 91.31 205 LEU A N 1
ATOM 1680 C CA . LEU A 1 205 ? -9.465 7.870 -2.338 1.00 91.31 205 LEU A CA 1
ATOM 1681 C C . LEU A 1 205 ? -9.054 8.873 -1.247 1.00 91.31 205 LEU A C 1
ATOM 1683 O O . LEU A 1 205 ? -8.047 9.564 -1.414 1.00 91.31 205 LEU A O 1
ATOM 1687 N N . LEU A 1 206 ? -9.817 8.984 -0.155 1.00 89.31 206 LEU A N 1
ATOM 1688 C CA . LEU A 1 206 ? -9.446 9.826 0.985 1.00 89.31 206 LEU A CA 1
ATOM 1689 C C . LEU A 1 206 ? -8.353 9.191 1.852 1.00 89.31 206 LEU A C 1
ATOM 1691 O O . LEU A 1 206 ? -7.647 9.926 2.548 1.00 89.31 206 LEU A O 1
ATOM 1695 N N . ASP A 1 207 ? -8.184 7.866 1.802 1.00 89.62 207 ASP A N 1
ATOM 1696 C CA . ASP A 1 207 ? -7.069 7.206 2.471 1.00 89.62 207 ASP A CA 1
ATOM 1697 C C . ASP A 1 207 ? -5.795 7.300 1.614 1.00 89.62 207 ASP A C 1
ATOM 1699 O O . ASP A 1 207 ? -5.696 6.788 0.494 1.00 89.62 207 ASP A O 1
ATOM 1703 N N . LEU A 1 208 ? -4.779 7.975 2.158 1.00 88.88 208 LEU A N 1
ATOM 1704 C CA . LEU A 1 208 ? -3.475 8.138 1.513 1.00 88.88 208 LEU A CA 1
ATOM 1705 C C . LEU A 1 208 ? -2.772 6.799 1.279 1.00 88.88 208 LEU A C 1
ATOM 1707 O O . LEU A 1 208 ? -1.984 6.672 0.340 1.00 88.88 208 LEU A O 1
ATOM 1711 N N . TRP A 1 209 ? -3.042 5.810 2.123 1.00 90.31 209 TRP A N 1
ATOM 1712 C CA . TRP A 1 209 ? -2.491 4.475 1.984 1.00 90.31 209 TRP A CA 1
ATOM 1713 C C . TRP A 1 209 ? -3.095 3.753 0.777 1.00 90.31 209 TRP A C 1
ATOM 1715 O O . TRP A 1 209 ? -2.344 3.239 -0.047 1.00 90.31 209 TRP A O 1
ATOM 1725 N N . ASN A 1 210 ? -4.407 3.848 0.588 1.00 93.00 210 ASN A N 1
ATOM 1726 C CA . ASN A 1 210 ? -5.095 3.294 -0.579 1.00 93.00 210 ASN A CA 1
ATOM 1727 C C . ASN A 1 210 ? -4.653 3.992 -1.878 1.00 93.00 210 ASN A C 1
ATOM 1729 O O . ASN A 1 210 ? -4.451 3.362 -2.917 1.00 93.00 210 ASN A O 1
ATOM 1733 N N . CYS A 1 211 ? -4.384 5.300 -1.817 1.00 92.31 211 CYS A N 1
ATOM 1734 C CA . CYS A 1 211 ? -3.773 6.031 -2.929 1.00 92.31 211 CYS A CA 1
ATOM 1735 C C . CYS A 1 211 ? -2.366 5.502 -3.280 1.00 92.31 211 CYS A C 1
ATOM 1737 O O . CYS A 1 211 ? -2.047 5.310 -4.458 1.00 92.31 211 CYS A O 1
ATOM 1739 N N . LEU A 1 212 ? -1.529 5.217 -2.275 1.00 92.88 212 LEU A N 1
ATOM 1740 C CA . LEU A 1 212 ? -0.214 4.598 -2.474 1.00 92.88 212 LEU A CA 1
ATOM 1741 C C . LEU A 1 212 ? -0.340 3.214 -3.131 1.00 92.88 212 LEU A C 1
ATOM 1743 O O . LEU A 1 212 ? 0.448 2.898 -4.026 1.00 92.88 212 LEU A O 1
ATOM 1747 N N . ASP A 1 213 ? -1.354 2.432 -2.767 1.00 93.88 213 ASP A N 1
ATOM 1748 C CA . ASP A 1 213 ? -1.617 1.119 -3.359 1.00 93.88 213 ASP A CA 1
ATOM 1749 C C . ASP A 1 213 ? -2.046 1.209 -4.830 1.00 93.88 213 ASP A C 1
ATOM 1751 O O . ASP A 1 213 ? -1.502 0.479 -5.668 1.00 93.88 213 ASP A O 1
ATOM 1755 N N . ILE A 1 214 ? -2.902 2.174 -5.193 1.00 94.44 214 ILE A N 1
ATOM 1756 C CA . ILE A 1 214 ? -3.219 2.481 -6.601 1.00 94.44 214 ILE A CA 1
ATOM 1757 C C . ILE A 1 214 ? -1.945 2.823 -7.383 1.00 94.44 214 ILE A C 1
ATOM 1759 O O . ILE A 1 214 ? -1.743 2.331 -8.499 1.00 94.44 214 ILE A O 1
ATOM 1763 N N . VAL A 1 215 ? -1.073 3.669 -6.827 1.00 95.44 215 VAL A N 1
ATOM 1764 C CA . VAL A 1 215 ? 0.181 4.062 -7.487 1.00 95.44 215 VAL A CA 1
ATOM 1765 C C . VAL A 1 215 ? 1.081 2.844 -7.695 1.00 95.44 215 VAL A C 1
ATOM 1767 O O . VAL A 1 215 ? 1.551 2.618 -8.806 1.00 95.44 215 VAL A O 1
ATOM 1770 N N . ILE A 1 216 ? 1.278 2.008 -6.676 1.00 95.50 216 ILE A N 1
ATOM 1771 C CA . ILE A 1 216 ? 2.111 0.804 -6.792 1.00 95.50 216 ILE A CA 1
ATOM 1772 C C . ILE A 1 216 ? 1.547 -0.157 -7.846 1.00 95.50 216 ILE A C 1
ATOM 1774 O O . ILE A 1 216 ? 2.278 -0.616 -8.726 1.00 95.50 216 ILE A O 1
ATOM 1778 N N . LEU A 1 217 ? 0.247 -0.452 -7.798 1.00 96.06 217 LEU A N 1
ATOM 1779 C CA . LEU A 1 217 ? -0.374 -1.388 -8.735 1.00 96.06 217 LEU A CA 1
ATOM 1780 C C . LEU A 1 217 ? -0.377 -0.859 -10.165 1.00 96.06 217 LEU A C 1
ATOM 1782 O O . LEU A 1 217 ? -0.069 -1.608 -11.092 1.00 96.06 217 LEU A O 1
ATOM 1786 N N . SER A 1 218 ? -0.674 0.425 -10.358 1.00 96.56 218 SER A N 1
ATOM 1787 C CA . SER A 1 218 ? -0.638 1.039 -11.687 1.00 96.56 218 SER A CA 1
ATOM 1788 C C . SER A 1 218 ? 0.766 1.013 -12.294 1.00 96.56 218 SER A C 1
ATOM 1790 O O . SER A 1 218 ? 0.898 0.704 -13.478 1.00 96.56 218 SER A O 1
ATOM 1792 N N . LEU A 1 219 ? 1.822 1.240 -11.504 1.00 96.31 219 LEU A N 1
ATOM 1793 C CA . LEU A 1 219 ? 3.201 1.155 -11.988 1.00 96.31 219 LEU A CA 1
ATOM 1794 C C . LEU A 1 219 ? 3.621 -0.291 -12.323 1.00 96.31 219 LEU A C 1
ATOM 1796 O O . LEU A 1 219 ? 4.272 -0.504 -13.351 1.00 96.31 219 LEU A O 1
ATOM 1800 N N . TYR A 1 220 ? 3.202 -1.294 -11.534 1.00 95.62 220 TYR A N 1
ATOM 1801 C CA . TYR A 1 220 ? 3.406 -2.710 -11.883 1.00 95.62 220 TYR A CA 1
ATOM 1802 C C . TYR A 1 220 ? 2.701 -3.078 -13.192 1.00 95.62 220 TYR A C 1
ATOM 1804 O O . TYR A 1 220 ? 3.313 -3.677 -14.079 1.00 95.62 220 TYR A O 1
ATOM 1812 N N . LEU A 1 221 ? 1.430 -2.692 -13.340 1.00 95.88 221 LEU A N 1
ATOM 1813 C CA . LEU A 1 221 ? 0.651 -2.950 -14.551 1.00 95.88 221 LEU A CA 1
ATOM 1814 C C . LEU A 1 221 ? 1.246 -2.233 -15.768 1.00 95.88 221 LEU A C 1
ATOM 1816 O O . LEU A 1 221 ? 1.325 -2.831 -16.838 1.00 95.88 221 LEU A O 1
ATOM 1820 N N . ALA A 1 222 ? 1.720 -0.994 -15.611 1.00 96.12 222 ALA A N 1
ATOM 1821 C CA . ALA A 1 222 ? 2.379 -0.244 -16.677 1.00 96.12 222 ALA A CA 1
ATOM 1822 C C . ALA A 1 222 ? 3.698 -0.903 -17.112 1.00 96.12 222 ALA A C 1
ATOM 1824 O O . ALA A 1 222 ? 3.928 -1.088 -18.309 1.00 96.12 222 ALA A O 1
ATOM 1825 N N . SER A 1 223 ? 4.541 -1.318 -16.159 1.00 94.31 223 SER A N 1
ATOM 1826 C CA . SER A 1 223 ? 5.776 -2.055 -16.456 1.00 94.31 223 SER A CA 1
ATOM 1827 C C . SER A 1 223 ? 5.483 -3.360 -17.204 1.00 94.31 223 SER A C 1
ATOM 1829 O O . SER A 1 223 ? 6.086 -3.636 -18.245 1.00 94.31 223 SER A O 1
ATOM 1831 N N . PHE A 1 224 ? 4.506 -4.136 -16.729 1.00 92.94 224 PHE A N 1
ATOM 1832 C CA . PHE A 1 224 ? 4.110 -5.385 -17.372 1.00 92.94 224 PHE A CA 1
ATOM 1833 C C . PHE A 1 224 ? 3.533 -5.159 -18.777 1.00 92.94 224 PHE A C 1
ATOM 1835 O O . PHE A 1 224 ? 3.926 -5.848 -19.718 1.00 92.94 224 PHE A O 1
ATOM 1842 N N . ALA A 1 225 ? 2.668 -4.157 -18.955 1.00 93.62 225 ALA A N 1
ATOM 1843 C CA . ALA A 1 225 ? 2.092 -3.809 -20.252 1.00 93.62 225 ALA A CA 1
ATOM 1844 C C . ALA A 1 225 ? 3.167 -3.432 -21.283 1.00 93.62 225 ALA A C 1
ATOM 1846 O O . ALA A 1 225 ? 3.095 -3.872 -22.431 1.00 93.62 225 ALA A O 1
ATOM 1847 N N . LEU A 1 226 ? 4.198 -2.680 -20.880 1.00 92.19 226 LEU A N 1
ATOM 1848 C CA . LEU A 1 226 ? 5.330 -2.352 -21.751 1.00 92.19 226 LEU A CA 1
ATOM 1849 C C . LEU A 1 226 ? 6.128 -3.601 -22.154 1.00 92.19 226 LEU A C 1
ATOM 1851 O O . LEU A 1 226 ? 6.458 -3.754 -23.330 1.00 92.19 226 LEU A O 1
ATOM 1855 N N . ARG A 1 227 ? 6.377 -4.536 -21.226 1.00 89.75 227 ARG A N 1
ATOM 1856 C CA . ARG A 1 227 ? 7.054 -5.815 -21.530 1.00 89.75 227 ARG A CA 1
ATOM 1857 C C . ARG A 1 227 ? 6.244 -6.681 -22.498 1.00 89.75 227 ARG A C 1
ATOM 1859 O O . ARG A 1 227 ? 6.808 -7.266 -23.427 1.00 89.75 227 ARG A O 1
ATOM 1866 N N . VAL A 1 228 ? 4.923 -6.738 -22.314 1.00 90.19 228 VAL A N 1
ATOM 1867 C CA . VAL A 1 228 ? 3.999 -7.424 -23.231 1.00 90.19 228 VAL A CA 1
ATOM 1868 C C . VAL A 1 228 ? 4.023 -6.761 -24.608 1.00 90.19 228 VAL A C 1
ATOM 1870 O O . VAL A 1 228 ? 4.115 -7.460 -25.613 1.00 90.19 228 VAL A O 1
ATOM 1873 N N . LEU A 1 229 ? 4.004 -5.427 -24.673 1.00 91.06 229 LEU A N 1
ATOM 1874 C CA . LEU A 1 229 ? 4.059 -4.676 -25.928 1.00 91.06 229 LEU A CA 1
ATOM 1875 C C . LEU A 1 229 ? 5.364 -4.932 -26.689 1.00 91.06 229 LEU A C 1
ATOM 1877 O O . LEU A 1 229 ? 5.319 -5.176 -27.894 1.00 91.06 229 LEU A O 1
ATOM 1881 N N . VAL A 1 230 ? 6.510 -4.927 -26.003 1.00 89.06 230 VAL A N 1
ATOM 1882 C CA . VAL A 1 230 ? 7.820 -5.260 -26.593 1.00 89.06 230 VAL A CA 1
ATOM 1883 C C . VAL A 1 230 ? 7.828 -6.687 -27.133 1.00 89.06 230 VAL A C 1
ATOM 1885 O O . VAL A 1 230 ? 8.203 -6.909 -28.284 1.00 89.06 230 VAL A O 1
ATOM 1888 N N . SER A 1 231 ? 7.358 -7.646 -26.332 1.00 86.81 231 SER A N 1
ATOM 1889 C CA . SER A 1 231 ? 7.303 -9.059 -26.725 1.00 86.81 231 SER A CA 1
ATOM 1890 C C . SER A 1 231 ? 6.359 -9.285 -27.912 1.00 86.81 231 SER A C 1
ATOM 1892 O O . SER A 1 231 ? 6.687 -10.017 -28.844 1.00 86.81 231 SER A O 1
ATOM 1894 N N . GLY A 1 232 ? 5.204 -8.613 -27.918 1.00 88.38 232 GLY A N 1
ATOM 1895 C CA . GLY A 1 232 ? 4.217 -8.671 -28.995 1.00 88.38 232 GLY A CA 1
ATOM 1896 C C . GLY A 1 232 ? 4.720 -8.044 -30.296 1.00 88.38 232 GLY A C 1
ATOM 1897 O O . GLY A 1 232 ? 4.576 -8.653 -31.354 1.00 88.38 232 GLY A O 1
ATOM 1898 N N . ARG A 1 233 ? 5.372 -6.873 -30.226 1.00 87.69 233 ARG A N 1
ATOM 1899 C CA . ARG A 1 233 ? 6.038 -6.230 -31.377 1.00 87.69 233 ARG A CA 1
ATOM 1900 C C . ARG A 1 233 ? 7.120 -7.134 -31.960 1.00 87.69 233 ARG A C 1
ATOM 1902 O O . ARG A 1 233 ? 7.163 -7.314 -33.173 1.00 87.69 233 ARG A O 1
ATOM 1909 N N . GLY A 1 234 ? 7.943 -7.744 -31.106 1.00 86.25 234 GLY A N 1
ATOM 1910 C CA . GLY A 1 234 ? 8.965 -8.697 -31.537 1.00 86.25 234 GLY A CA 1
ATOM 1911 C C . GLY A 1 234 ? 8.377 -9.917 -32.236 1.00 86.25 234 GLY A C 1
ATOM 1912 O O . GLY A 1 234 ? 8.839 -10.286 -33.313 1.00 86.25 234 GLY A O 1
ATOM 1913 N N . HIS A 1 235 ? 7.314 -10.504 -31.681 1.00 86.19 235 HIS A N 1
ATOM 1914 C CA . HIS A 1 235 ? 6.637 -11.638 -32.306 1.00 86.19 235 HIS A CA 1
ATOM 1915 C C . HIS A 1 235 ? 6.034 -11.273 -33.670 1.00 86.19 235 HIS A C 1
ATOM 1917 O O . HIS A 1 235 ? 6.261 -11.989 -34.642 1.00 86.19 235 HIS A O 1
ATOM 1923 N N . LEU A 1 236 ? 5.329 -10.140 -33.761 1.00 87.62 236 LEU A N 1
ATOM 1924 C CA . LEU A 1 236 ? 4.681 -9.690 -34.994 1.00 87.62 236 LEU A CA 1
ATOM 1925 C C . LEU A 1 236 ? 5.700 -9.399 -36.110 1.00 87.62 236 LEU A C 1
ATOM 1927 O O . LEU A 1 236 ? 5.562 -9.920 -37.213 1.00 87.62 236 LEU A O 1
ATOM 1931 N N . HIS A 1 237 ? 6.772 -8.654 -35.815 1.00 86.00 237 HIS A N 1
ATOM 1932 C CA . HIS A 1 237 ? 7.811 -8.351 -36.808 1.00 86.00 237 HIS A CA 1
ATOM 1933 C C . HIS A 1 237 ? 8.575 -9.596 -37.279 1.00 86.00 237 HIS A C 1
ATOM 1935 O O . HIS A 1 237 ? 8.960 -9.675 -38.447 1.00 86.00 237 HIS A O 1
ATOM 1941 N N . CYS A 1 238 ? 8.775 -10.584 -36.405 1.00 85.31 238 CYS A N 1
ATOM 1942 C CA . CYS A 1 238 ? 9.413 -11.841 -36.788 1.00 85.31 238 CYS A CA 1
ATOM 1943 C C . CYS A 1 238 ? 8.495 -12.782 -37.583 1.00 85.31 238 CYS A C 1
ATOM 1945 O O . CYS A 1 238 ? 9.013 -13.592 -38.352 1.00 85.31 238 CYS A O 1
ATOM 1947 N N . LEU A 1 239 ? 7.167 -12.684 -37.424 1.00 86.81 239 LEU A N 1
ATOM 1948 C CA . LEU A 1 239 ? 6.202 -13.397 -38.268 1.00 86.81 239 LEU A CA 1
ATOM 1949 C C . LEU A 1 239 ? 6.168 -12.823 -39.689 1.00 86.81 239 LEU A C 1
ATOM 1951 O O . LEU A 1 239 ? 6.210 -13.592 -40.648 1.00 86.81 239 LEU A O 1
ATOM 1955 N N . ASP A 1 240 ? 6.132 -11.495 -39.820 1.00 86.62 240 ASP A N 1
ATOM 1956 C CA . ASP A 1 240 ? 6.072 -10.825 -41.125 1.00 86.62 240 ASP A CA 1
ATOM 1957 C C . ASP A 1 240 ? 7.391 -10.954 -41.904 1.00 86.62 240 ASP A C 1
ATOM 1959 O O . ASP A 1 240 ? 7.390 -11.208 -43.109 1.00 86.62 240 ASP A O 1
ATOM 1963 N N . ALA A 1 241 ? 8.532 -10.779 -41.227 1.00 85.50 241 ALA A N 1
ATOM 1964 C CA . ALA A 1 241 ? 9.849 -10.802 -41.857 1.00 85.50 241 ALA A CA 1
ATOM 1965 C C . ALA A 1 241 ? 10.931 -11.352 -40.901 1.00 85.50 241 ALA A C 1
ATOM 1967 O O . ALA A 1 241 ? 11.600 -10.575 -40.207 1.00 85.50 241 ALA A O 1
ATOM 1968 N N . PRO A 1 242 ? 11.184 -12.677 -40.897 1.00 82.06 242 PRO A N 1
ATOM 1969 C CA . PRO A 1 242 ? 12.086 -13.323 -39.935 1.00 82.06 242 PRO A CA 1
ATOM 1970 C C . PRO A 1 242 ? 13.561 -12.916 -40.086 1.00 82.06 242 PRO A C 1
ATOM 1972 O O . PRO A 1 242 ? 14.346 -13.083 -39.156 1.00 82.06 242 PRO A O 1
ATOM 1975 N N . SER A 1 243 ? 13.951 -12.376 -41.243 1.00 84.06 243 SER A N 1
ATOM 1976 C CA . SER A 1 243 ? 15.305 -11.880 -41.523 1.00 84.06 243 SER A CA 1
ATOM 1977 C C . SER A 1 243 ? 15.412 -10.350 -41.518 1.00 84.06 243 SER A C 1
ATOM 1979 O O . SER A 1 243 ? 16.409 -9.811 -41.997 1.00 84.06 243 SER A O 1
ATOM 1981 N N . SER A 1 244 ? 14.389 -9.635 -41.039 1.00 86.38 244 SER A N 1
ATOM 1982 C CA . SER A 1 244 ? 14.425 -8.172 -40.950 1.00 86.38 244 SER A CA 1
ATOM 1983 C C . SER A 1 244 ? 15.343 -7.691 -39.813 1.00 86.38 244 SER A C 1
ATOM 1985 O O . SER A 1 244 ? 15.448 -8.364 -38.780 1.00 86.38 244 SER A O 1
ATOM 1987 N N . PRO A 1 245 ? 15.982 -6.511 -39.956 1.00 86.00 245 PRO A N 1
ATOM 1988 C CA . PRO A 1 245 ? 16.755 -5.906 -38.870 1.00 86.00 245 PRO A CA 1
ATOM 1989 C C . PRO A 1 245 ? 15.882 -5.607 -37.640 1.00 86.00 245 PRO A C 1
ATOM 1991 O O . PRO A 1 245 ? 16.365 -5.700 -36.517 1.00 86.00 245 PRO A O 1
ATOM 1994 N N . GLU A 1 246 ? 14.586 -5.350 -37.834 1.00 85.62 246 GLU A N 1
ATOM 1995 C CA . GLU A 1 246 ? 13.616 -5.122 -36.755 1.00 85.62 246 GLU A CA 1
ATOM 1996 C C . GLU A 1 246 ? 13.341 -6.390 -35.935 1.00 85.62 246 GLU A C 1
ATOM 1998 O O . GLU A 1 246 ? 13.335 -6.353 -34.705 1.00 85.62 246 GLU A O 1
ATOM 2003 N N . CYS A 1 247 ? 13.183 -7.549 -36.589 1.00 85.62 247 CYS A N 1
ATOM 2004 C CA . CYS A 1 247 ? 13.066 -8.825 -35.879 1.00 85.62 247 CYS A CA 1
ATOM 2005 C C . CYS A 1 247 ? 14.328 -9.102 -35.047 1.00 85.62 247 CYS A C 1
ATOM 2007 O O . CYS A 1 247 ? 14.227 -9.508 -33.887 1.00 85.62 247 CYS A O 1
ATOM 2009 N N . TYR A 1 248 ? 15.519 -8.817 -35.589 1.00 85.44 248 TYR A N 1
ATOM 2010 C CA . TYR A 1 248 ? 16.764 -8.901 -34.823 1.00 85.44 248 TYR A CA 1
ATOM 2011 C C . TYR A 1 248 ? 16.764 -7.925 -33.633 1.00 85.44 248 TYR A C 1
ATOM 2013 O O . TYR A 1 248 ? 17.056 -8.349 -32.513 1.00 85.44 248 TYR A O 1
ATOM 2021 N N . TYR A 1 249 ? 16.349 -6.669 -33.830 1.00 86.62 249 TYR A N 1
ATOM 2022 C CA . TYR A 1 249 ? 16.272 -5.655 -32.774 1.00 86.62 249 TYR A CA 1
ATOM 2023 C C . TYR A 1 249 ? 15.377 -6.080 -31.599 1.00 86.62 249 TYR A C 1
ATOM 2025 O O . TYR A 1 249 ? 15.778 -6.002 -30.434 1.00 86.62 249 TYR A O 1
ATOM 2033 N N . PHE A 1 250 ? 14.177 -6.591 -31.879 1.00 84.38 250 PHE A N 1
ATOM 2034 C CA . PHE A 1 250 ? 13.216 -6.970 -30.840 1.00 84.38 250 PHE A CA 1
ATOM 2035 C C . PHE A 1 250 ? 13.436 -8.363 -30.229 1.00 84.38 250 PHE A C 1
ATOM 2037 O O . PHE A 1 250 ? 12.802 -8.673 -29.222 1.00 84.38 250 PHE A O 1
ATOM 2044 N N . THR A 1 251 ? 14.346 -9.190 -30.760 1.00 81.88 251 THR A N 1
ATOM 2045 C CA . THR A 1 251 ? 14.561 -10.559 -30.239 1.00 81.88 251 THR A CA 1
ATOM 2046 C C . THR A 1 251 ? 15.994 -10.891 -29.835 1.00 81.88 251 THR A C 1
ATOM 2048 O O . THR A 1 251 ? 16.187 -11.677 -28.908 1.00 81.88 251 THR A O 1
ATOM 2051 N N . ARG A 1 252 ? 17.004 -10.322 -30.502 1.00 81.31 252 ARG A N 1
ATOM 2052 C CA . ARG A 1 252 ? 18.417 -10.719 -30.359 1.00 81.31 252 ARG A CA 1
ATOM 2053 C C . ARG A 1 252 ? 19.381 -9.572 -30.083 1.00 81.31 252 ARG A C 1
ATOM 2055 O O . ARG A 1 252 ? 20.473 -9.857 -29.601 1.00 81.31 252 ARG A O 1
ATOM 2062 N N . ALA A 1 253 ? 19.005 -8.323 -30.357 1.00 84.62 253 ALA A N 1
ATOM 2063 C CA . ALA A 1 253 ? 19.891 -7.185 -30.130 1.00 84.62 253 ALA A CA 1
ATOM 2064 C C . ALA A 1 253 ? 20.344 -7.100 -28.670 1.00 84.62 253 ALA A C 1
ATOM 2066 O O . ALA A 1 253 ? 19.540 -7.229 -27.734 1.00 84.62 253 ALA A O 1
ATOM 2067 N N . GLY A 1 254 ? 21.646 -6.875 -28.494 1.00 82.75 254 GLY A N 1
ATOM 2068 C CA . GLY A 1 254 ? 22.238 -6.695 -27.178 1.00 82.75 254 GLY A CA 1
ATOM 2069 C C . GLY A 1 254 ? 21.854 -5.349 -26.568 1.00 82.75 254 GLY A C 1
ATOM 2070 O O . GLY A 1 254 ? 21.564 -4.394 -27.283 1.00 82.75 254 GLY A O 1
ATOM 2071 N N . ARG A 1 255 ? 21.925 -5.237 -25.236 1.00 83.25 255 ARG A N 1
ATOM 2072 C CA . ARG A 1 255 ? 21.590 -3.999 -24.493 1.00 83.25 255 ARG A CA 1
ATOM 2073 C C . ARG A 1 255 ? 22.307 -2.734 -24.999 1.00 83.25 255 ARG A C 1
ATOM 2075 O O . ARG A 1 255 ? 21.781 -1.638 -24.859 1.00 83.25 255 ARG A O 1
ATOM 2082 N N . HIS A 1 256 ? 23.501 -2.877 -25.575 1.00 84.38 256 HIS A N 1
ATOM 2083 C CA . HIS A 1 256 ? 24.299 -1.772 -26.122 1.00 84.38 256 HIS A CA 1
ATOM 2084 C C . HIS A 1 256 ? 23.777 -1.233 -27.465 1.00 84.38 256 HIS A C 1
ATOM 2086 O O . HIS A 1 256 ? 24.139 -0.130 -27.858 1.00 84.38 256 HIS A O 1
ATOM 2092 N N . GLU A 1 257 ? 22.942 -2.003 -28.161 1.00 86.62 257 GLU A N 1
ATOM 2093 C CA . GLU A 1 257 ? 22.335 -1.638 -29.445 1.00 86.62 257 GLU A CA 1
ATOM 2094 C C . GLU A 1 257 ? 20.946 -1.007 -29.262 1.00 86.62 257 GLU A C 1
ATOM 2096 O O . GLU A 1 257 ? 20.326 -0.581 -30.234 1.00 86.62 257 GLU A O 1
ATOM 2101 N N . TRP A 1 258 ? 20.428 -0.972 -28.029 1.00 88.44 258 TRP A N 1
ATOM 2102 C CA . TRP A 1 258 ? 19.096 -0.450 -27.743 1.00 88.44 258 TRP A CA 1
ATOM 2103 C C . TRP A 1 258 ? 19.070 1.067 -27.878 1.00 88.44 258 TRP A C 1
ATOM 2105 O O . TRP A 1 258 ? 19.956 1.779 -27.401 1.00 88.44 258 TRP A O 1
ATOM 2115 N N . GLN A 1 259 ? 18.009 1.564 -28.503 1.00 89.00 259 GLN A N 1
ATOM 2116 C CA . GLN A 1 259 ? 17.772 2.993 -28.602 1.00 89.00 259 GLN A CA 1
ATOM 2117 C C . GLN A 1 259 ? 17.474 3.583 -27.210 1.00 89.00 259 GLN A C 1
ATOM 2119 O O . GLN A 1 259 ? 16.863 2.907 -26.378 1.00 89.00 259 GLN A O 1
ATOM 2124 N N . PRO A 1 260 ? 17.841 4.851 -26.939 1.00 88.31 260 PRO A N 1
ATOM 2125 C CA . PRO A 1 260 ? 17.558 5.502 -25.655 1.00 88.31 260 PRO A CA 1
ATOM 2126 C C . PRO A 1 260 ? 16.066 5.545 -25.289 1.00 88.31 260 PRO A C 1
ATOM 2128 O O . PRO A 1 260 ? 15.717 5.572 -24.114 1.00 88.31 260 PRO A O 1
ATOM 2131 N N . GLU A 1 261 ? 15.192 5.539 -26.296 1.00 87.88 261 GLU A N 1
ATOM 2132 C CA . GLU A 1 261 ? 13.733 5.595 -26.158 1.00 87.88 261 GLU A CA 1
ATOM 2133 C C . GLU A 1 261 ? 13.083 4.201 -26.073 1.00 87.88 261 GLU A C 1
ATOM 2135 O O . GLU A 1 261 ? 11.858 4.082 -26.139 1.00 87.88 261 GLU A O 1
ATOM 2140 N N . ASP A 1 262 ? 13.875 3.127 -25.951 1.00 89.12 262 ASP A N 1
ATOM 2141 C CA . ASP A 1 262 ? 13.333 1.771 -25.948 1.00 89.12 262 ASP A CA 1
ATOM 2142 C C . ASP A 1 262 ? 12.367 1.560 -24.757 1.00 89.12 262 ASP A C 1
ATOM 2144 O O . ASP A 1 262 ? 12.750 1.758 -23.596 1.00 89.12 262 ASP A O 1
ATOM 2148 N N . PRO A 1 263 ? 11.115 1.121 -25.003 1.00 89.75 263 PRO A N 1
ATOM 2149 C CA . PRO A 1 263 ? 10.115 0.925 -23.951 1.00 89.75 263 PRO A CA 1
ATOM 2150 C C . PRO A 1 263 ? 10.523 -0.118 -22.902 1.00 89.75 263 PRO A C 1
ATOM 2152 O O . PRO A 1 263 ? 9.989 -0.102 -21.791 1.00 89.75 263 PRO A O 1
ATOM 2155 N N . GLN A 1 264 ? 11.484 -0.996 -23.208 1.00 88.56 264 GLN A N 1
ATOM 2156 C CA . GLN A 1 264 ? 12.048 -1.933 -22.244 1.00 88.56 264 GLN A CA 1
ATOM 2157 C C . GLN A 1 264 ? 12.790 -1.210 -21.108 1.00 88.56 264 GLN A C 1
ATOM 2159 O O . GLN A 1 264 ? 12.644 -1.606 -19.952 1.00 88.56 264 GLN A O 1
ATOM 2164 N N . PHE A 1 265 ? 13.514 -0.116 -21.386 1.00 90.12 265 PHE A N 1
ATOM 2165 C CA . PHE A 1 265 ? 14.165 0.676 -20.333 1.00 90.12 265 PHE A CA 1
ATOM 2166 C C . PHE A 1 265 ? 13.142 1.323 -19.404 1.00 90.12 265 PHE A C 1
ATOM 2168 O O . PHE A 1 265 ? 13.297 1.285 -18.184 1.00 90.12 265 PHE A O 1
ATOM 2175 N N . VAL A 1 266 ? 12.063 1.866 -19.970 1.00 92.50 266 VAL A N 1
ATOM 2176 C CA . VAL A 1 266 ? 10.967 2.445 -19.184 1.00 92.50 266 VAL A CA 1
ATOM 2177 C C . VAL A 1 266 ? 10.328 1.370 -18.303 1.00 92.50 266 VAL A C 1
ATOM 2179 O O . VAL A 1 266 ? 10.123 1.595 -17.113 1.00 92.50 266 VAL A O 1
ATOM 2182 N N . ALA A 1 267 ? 10.086 0.174 -18.845 1.00 91.38 267 ALA A N 1
ATOM 2183 C CA . ALA A 1 267 ? 9.549 -0.944 -18.077 1.00 91.38 267 ALA A CA 1
ATOM 2184 C C . ALA A 1 267 ? 10.465 -1.362 -16.913 1.00 91.38 267 ALA A C 1
ATOM 2186 O O . ALA A 1 267 ? 9.971 -1.627 -15.815 1.00 91.38 267 ALA A O 1
ATOM 2187 N N . GLU A 1 268 ? 11.783 -1.414 -17.131 1.00 89.69 268 GLU A N 1
ATOM 2188 C CA . GLU A 1 268 ? 12.782 -1.725 -16.098 1.00 89.69 268 GLU A CA 1
ATOM 2189 C C .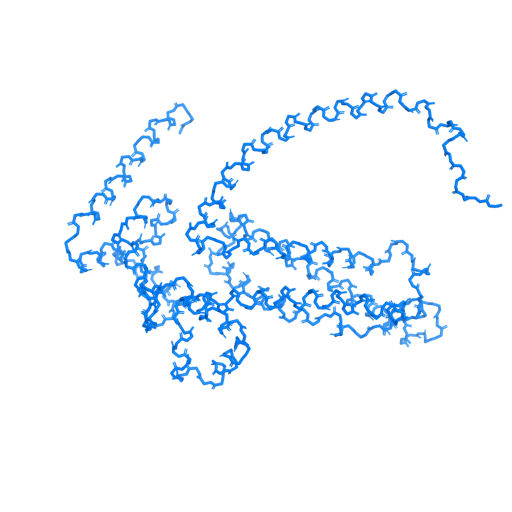 GLU A 1 268 ? 12.810 -0.667 -14.987 1.00 89.69 268 GLU A C 1
ATOM 2191 O O . GLU A 1 268 ? 12.783 -1.019 -13.807 1.00 89.69 268 GLU A O 1
ATOM 2196 N N . VAL A 1 269 ? 12.796 0.621 -15.344 1.00 93.12 269 VAL A N 1
ATOM 2197 C CA . VAL A 1 269 ? 12.783 1.726 -14.371 1.00 93.12 269 VAL A CA 1
ATOM 2198 C C . VAL A 1 269 ? 11.493 1.723 -13.555 1.00 93.12 269 VAL A C 1
ATOM 2200 O O . VAL A 1 269 ? 11.548 1.809 -12.328 1.00 93.12 269 VAL A O 1
ATOM 2203 N N . LEU A 1 270 ? 10.337 1.568 -14.208 1.00 94.62 270 LEU A N 1
ATOM 2204 C CA . LEU A 1 270 ? 9.052 1.462 -13.515 1.00 94.62 270 LEU A CA 1
ATOM 2205 C C . LEU A 1 270 ? 9.052 0.275 -12.550 1.00 94.62 270 LEU A C 1
ATOM 2207 O O . LEU A 1 270 ? 8.663 0.432 -11.395 1.00 94.62 270 LEU A O 1
ATOM 2211 N N . PHE A 1 271 ? 9.550 -0.888 -12.976 1.00 92.38 271 PHE A N 1
ATOM 2212 C CA . PHE A 1 271 ? 9.655 -2.061 -12.109 1.00 92.38 271 PHE A CA 1
ATOM 2213 C C . PHE A 1 271 ? 10.557 -1.808 -10.893 1.00 92.38 271 PHE A C 1
ATOM 2215 O O . PHE A 1 271 ? 10.181 -2.156 -9.774 1.00 92.38 271 PHE A O 1
ATOM 2222 N N . ALA A 1 272 ? 11.710 -1.161 -11.081 1.00 92.56 272 ALA A N 1
ATOM 2223 C CA . ALA A 1 272 ? 12.640 -0.849 -9.998 1.00 92.56 272 ALA A CA 1
ATOM 2224 C C . ALA A 1 272 ? 12.029 0.117 -8.969 1.00 92.56 272 ALA A C 1
ATOM 2226 O O . ALA A 1 272 ? 12.063 -0.151 -7.765 1.00 92.56 272 ALA A O 1
ATOM 2227 N N . VAL A 1 273 ? 11.412 1.208 -9.437 1.00 95.12 273 VAL A N 1
ATOM 2228 C CA . VAL A 1 273 ? 10.721 2.177 -8.569 1.00 95.12 273 VAL A CA 1
ATOM 2229 C C . VAL A 1 273 ? 9.586 1.497 -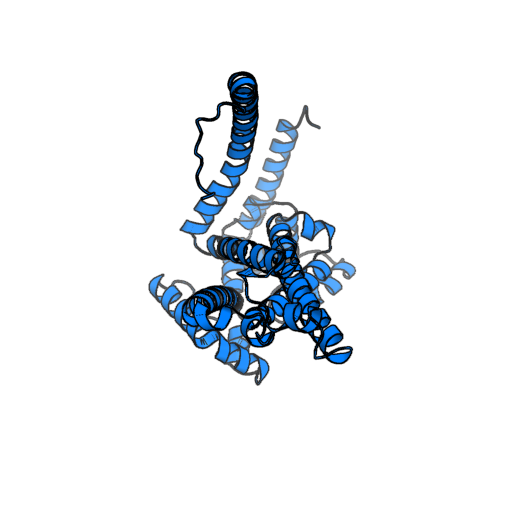7.805 1.00 95.12 273 VAL A C 1
ATOM 2231 O O . VAL A 1 273 ? 9.464 1.666 -6.594 1.00 95.12 273 VAL A O 1
ATOM 2234 N N . THR A 1 274 ? 8.789 0.673 -8.483 1.00 94.69 274 THR A N 1
ATOM 2235 C CA . THR A 1 274 ? 7.650 -0.015 -7.860 1.00 94.69 274 THR A CA 1
ATOM 2236 C C . THR A 1 274 ? 8.091 -1.067 -6.848 1.00 94.69 274 THR A C 1
ATOM 2238 O O . THR A 1 274 ? 7.481 -1.200 -5.786 1.00 94.69 274 THR A O 1
ATOM 2241 N N . SER A 1 275 ? 9.187 -1.775 -7.125 1.00 93.00 275 SER A N 1
ATOM 2242 C CA . SER A 1 275 ? 9.786 -2.724 -6.183 1.00 93.00 275 SER A CA 1
ATOM 2243 C C . SER A 1 275 ? 10.227 -2.013 -4.905 1.00 93.00 275 SER A C 1
ATOM 2245 O O . SER A 1 275 ? 9.928 -2.484 -3.813 1.00 93.00 275 SER A O 1
ATOM 2247 N N . MET A 1 276 ? 10.853 -0.835 -5.022 1.00 93.50 276 MET A N 1
ATOM 2248 C CA . MET A 1 276 ? 11.216 -0.001 -3.870 1.00 93.50 276 MET A CA 1
ATOM 2249 C C . MET A 1 276 ? 9.979 0.459 -3.087 1.00 93.50 276 MET A C 1
ATOM 2251 O O . MET A 1 276 ? 9.944 0.321 -1.864 1.00 93.50 276 MET A O 1
ATOM 2255 N N . LEU A 1 277 ? 8.951 0.964 -3.776 1.00 93.50 277 LEU A N 1
ATOM 2256 C CA . LEU A 1 277 ? 7.697 1.379 -3.141 1.00 93.50 277 LEU A CA 1
ATOM 2257 C C . LEU A 1 277 ? 6.978 0.204 -2.467 1.00 93.50 277 LEU A C 1
ATOM 2259 O O . LEU A 1 277 ? 6.377 0.376 -1.419 1.00 93.50 277 LEU A O 1
ATOM 2263 N N . SER A 1 278 ? 7.100 -1.017 -2.983 1.00 93.75 278 SER A N 1
ATOM 2264 C CA . SER A 1 278 ? 6.501 -2.193 -2.342 1.00 93.75 278 SER A CA 1
ATOM 2265 C C . SER A 1 278 ? 7.058 -2.427 -0.929 1.00 93.75 278 SER A C 1
ATOM 2267 O O . SER A 1 278 ? 6.326 -2.830 -0.028 1.00 93.75 278 SER A O 1
ATOM 2269 N N . PHE A 1 279 ? 8.320 -2.101 -0.647 1.00 92.56 279 PHE A N 1
ATOM 2270 C CA . PHE A 1 279 ? 8.832 -2.221 0.724 1.00 92.56 279 PHE A CA 1
ATOM 2271 C C . PHE A 1 279 ? 8.171 -1.246 1.706 1.00 92.56 279 PHE A C 1
ATOM 2273 O O . PHE A 1 279 ? 8.096 -1.557 2.896 1.00 92.56 279 PHE A O 1
ATOM 2280 N N . THR A 1 280 ? 7.650 -0.103 1.247 1.00 91.00 280 THR A N 1
ATOM 2281 C CA . THR A 1 280 ? 7.022 0.884 2.142 1.00 91.00 280 THR A CA 1
ATOM 2282 C C . THR A 1 280 ? 5.707 0.372 2.732 1.00 91.00 280 THR A C 1
ATOM 2284 O O . THR A 1 280 ? 5.419 0.678 3.889 1.00 91.00 280 THR A O 1
ATOM 2287 N N . ARG A 1 281 ? 4.967 -0.500 2.026 1.00 90.69 281 ARG A N 1
ATOM 2288 C CA . ARG A 1 281 ? 3.738 -1.139 2.546 1.00 90.69 281 ARG A CA 1
ATOM 2289 C C . ARG A 1 281 ? 3.971 -2.036 3.767 1.00 90.69 281 ARG A C 1
ATOM 2291 O O . ARG A 1 281 ? 3.017 -2.349 4.472 1.00 90.69 281 ARG A O 1
ATOM 2298 N N . LEU A 1 282 ? 5.214 -2.411 4.103 1.00 89.88 282 LEU A N 1
ATOM 2299 C CA . LEU A 1 282 ? 5.496 -3.071 5.393 1.00 89.88 282 LEU A CA 1
ATOM 2300 C C . LEU A 1 282 ? 5.044 -2.224 6.590 1.00 89.88 282 LEU A C 1
ATOM 2302 O O . LEU A 1 282 ? 4.743 -2.771 7.654 1.00 89.88 282 LEU A O 1
ATOM 2306 N N . ALA A 1 283 ? 4.933 -0.906 6.402 1.00 90.06 283 ALA A N 1
ATOM 2307 C CA . ALA A 1 283 ? 4.363 0.002 7.380 1.00 90.06 283 ALA A CA 1
ATOM 2308 C C . ALA A 1 283 ? 2.903 -0.322 7.756 1.00 90.06 283 ALA A C 1
ATOM 2310 O O . ALA A 1 283 ? 2.475 0.101 8.821 1.00 90.06 283 ALA A O 1
ATOM 2311 N N . TYR A 1 284 ? 2.148 -1.101 6.971 1.00 87.00 284 TYR A N 1
ATOM 2312 C CA . TYR A 1 284 ? 0.790 -1.547 7.334 1.00 87.00 284 TYR A CA 1
ATOM 2313 C C . TYR A 1 284 ? 0.747 -2.562 8.465 1.00 87.00 284 TYR A C 1
ATOM 2315 O O .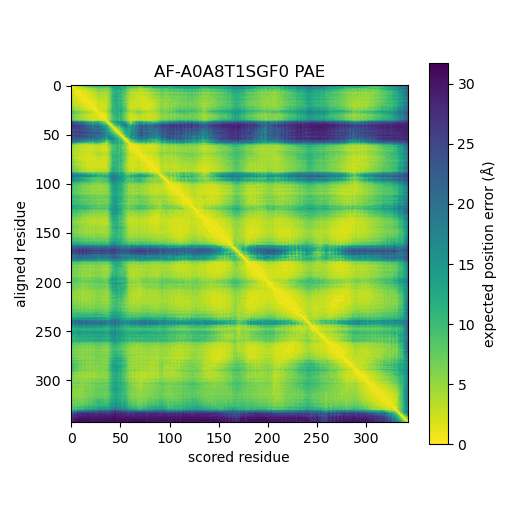 TYR A 1 284 ? -0.257 -2.677 9.162 1.00 87.00 284 TYR A O 1
ATOM 2323 N N . ILE A 1 285 ? 1.834 -3.301 8.668 1.00 88.50 285 ILE A N 1
ATOM 2324 C CA . ILE A 1 285 ? 1.899 -4.353 9.686 1.00 88.50 285 ILE A CA 1
ATOM 2325 C C . ILE A 1 285 ? 2.323 -3.757 11.039 1.00 88.50 285 ILE A C 1
ATOM 2327 O O . ILE A 1 285 ? 1.964 -4.275 12.098 1.00 88.50 285 ILE A O 1
ATOM 2331 N N . LEU A 1 286 ? 3.062 -2.644 11.017 1.00 87.81 286 LEU A N 1
ATOM 2332 C CA . LEU A 1 286 ? 3.628 -1.996 12.202 1.00 87.81 286 LEU A CA 1
ATOM 2333 C C . LEU A 1 286 ? 2.591 -1.565 13.266 1.00 87.81 286 LEU A C 1
ATOM 2335 O O . LEU A 1 286 ? 2.891 -1.771 14.448 1.00 87.81 286 LEU A O 1
ATOM 2339 N N . PRO A 1 287 ? 1.379 -1.062 12.930 1.00 88.19 287 PRO A N 1
ATOM 2340 C CA . PRO A 1 287 ? 0.371 -0.667 13.914 1.00 88.19 287 PRO A CA 1
ATOM 2341 C C . PRO A 1 287 ? -0.103 -1.810 14.812 1.00 88.19 287 PRO A C 1
ATOM 2343 O O . PRO A 1 287 ? -0.544 -1.564 15.932 1.00 88.19 287 PRO A O 1
ATOM 2346 N N . ALA A 1 288 ? 0.009 -3.060 14.353 1.00 87.06 288 ALA A N 1
ATOM 2347 C CA . ALA A 1 288 ? -0.408 -4.226 15.126 1.00 87.06 288 ALA A CA 1
ATOM 2348 C C . ALA A 1 288 ? 0.513 -4.514 16.327 1.00 87.06 288 ALA A C 1
ATOM 2350 O O . ALA A 1 288 ? 0.126 -5.253 17.236 1.00 87.06 288 ALA A O 1
ATOM 2351 N N . HIS A 1 289 ? 1.731 -3.958 16.345 1.00 87.62 289 HIS A N 1
ATOM 2352 C CA . HIS A 1 289 ? 2.654 -4.088 17.468 1.00 87.62 289 HIS A CA 1
ATOM 2353 C C . HIS A 1 289 ? 2.594 -2.856 18.377 1.00 87.62 289 HIS A C 1
ATOM 2355 O O . HIS A 1 289 ? 2.746 -1.728 17.917 1.00 87.62 289 HIS A O 1
ATOM 2361 N N . GLU A 1 290 ? 2.472 -3.077 19.687 1.00 86.44 290 GLU A N 1
ATOM 2362 C CA . GLU A 1 290 ? 2.261 -2.030 20.699 1.00 86.44 290 GLU A CA 1
ATOM 2363 C C . GLU A 1 290 ? 3.285 -0.880 20.619 1.00 86.44 290 GLU A C 1
ATOM 2365 O O . GLU A 1 290 ? 2.920 0.297 20.580 1.00 86.44 290 GLU A O 1
ATOM 2370 N N . SER A 1 291 ? 4.578 -1.205 20.529 1.00 87.50 291 SER A N 1
ATOM 2371 C CA . SER A 1 291 ? 5.633 -0.183 20.480 1.00 87.50 291 SER A CA 1
ATOM 2372 C C . SER A 1 291 ? 5.861 0.419 19.090 1.00 87.50 291 SER A C 1
ATOM 2374 O O . SER A 1 291 ? 6.262 1.574 18.989 1.00 87.50 291 SER A O 1
ATOM 2376 N N . LEU A 1 292 ? 5.626 -0.337 18.012 1.00 89.75 292 LEU A N 1
ATOM 2377 C CA . LEU A 1 292 ? 5.914 0.138 16.652 1.00 89.75 292 LEU A CA 1
ATOM 2378 C C . LEU A 1 292 ? 4.755 0.979 16.116 1.00 89.75 292 LEU A C 1
ATOM 2380 O O . LEU A 1 292 ? 4.993 1.977 15.442 1.00 89.75 292 LEU A O 1
ATOM 2384 N N . GLY A 1 293 ? 3.517 0.643 16.484 1.00 91.81 293 GLY A N 1
ATOM 2385 C CA . GLY A 1 293 ? 2.339 1.419 16.118 1.00 91.81 293 GLY A CA 1
ATOM 2386 C C . GLY A 1 293 ? 2.333 2.815 16.730 1.00 91.81 293 GLY A C 1
ATOM 2387 O O . GLY A 1 293 ? 2.079 3.794 16.031 1.00 91.81 293 GLY A O 1
ATOM 2388 N N . THR A 1 294 ? 2.689 2.945 18.012 1.00 92.12 294 THR A N 1
ATOM 2389 C CA . THR A 1 294 ? 2.800 4.268 18.656 1.00 92.12 294 THR A CA 1
ATOM 2390 C C . THR A 1 294 ? 3.893 5.124 18.012 1.00 92.12 294 THR A C 1
ATOM 2392 O O . THR A 1 294 ? 3.674 6.314 17.769 1.00 92.12 294 THR A O 1
ATOM 2395 N N . LEU A 1 295 ? 5.029 4.516 17.651 1.00 91.00 295 LEU A N 1
ATOM 2396 C CA . LEU A 1 295 ? 6.104 5.186 16.918 1.00 91.00 295 LEU A CA 1
ATOM 2397 C C . LEU A 1 295 ? 5.646 5.657 15.529 1.00 91.00 295 LEU A C 1
ATOM 2399 O O . LEU A 1 295 ? 5.874 6.812 15.172 1.00 91.00 295 LEU A O 1
ATOM 2403 N N . GLN A 1 296 ? 4.965 4.803 14.764 1.00 91.94 296 GLN A N 1
ATOM 2404 C CA . GLN A 1 296 ? 4.454 5.154 13.437 1.00 91.94 296 GLN A CA 1
ATOM 2405 C C . GLN A 1 296 ? 3.440 6.301 13.492 1.00 91.94 296 GLN A C 1
ATOM 2407 O O . GLN A 1 296 ? 3.513 7.215 12.673 1.00 91.94 296 GLN A O 1
ATOM 2412 N N . ILE A 1 297 ? 2.534 6.301 14.476 1.00 90.81 297 ILE A N 1
ATOM 2413 C CA . ILE A 1 297 ? 1.581 7.404 14.673 1.00 90.81 297 ILE A CA 1
ATOM 2414 C C . ILE A 1 297 ? 2.325 8.711 14.976 1.00 90.81 297 ILE A C 1
ATOM 2416 O O . ILE A 1 297 ? 1.941 9.767 14.471 1.00 90.81 297 ILE A O 1
ATOM 2420 N N . SER A 1 298 ? 3.396 8.658 15.777 1.00 92.12 298 SER A N 1
ATOM 2421 C CA . SER A 1 298 ? 4.230 9.833 16.049 1.00 92.12 298 SER A CA 1
ATOM 2422 C C . SER A 1 298 ? 4.899 10.358 14.779 1.00 92.12 298 SER A C 1
ATOM 2424 O O . SER A 1 298 ? 4.849 11.559 14.527 1.00 92.12 298 SER A O 1
ATOM 2426 N N . ILE A 1 299 ? 5.473 9.472 13.957 1.00 91.06 299 ILE A N 1
ATOM 2427 C CA . ILE A 1 299 ? 6.078 9.841 12.668 1.00 91.06 299 ILE A CA 1
ATOM 2428 C C . ILE A 1 299 ? 5.033 10.498 11.760 1.00 91.06 299 ILE A C 1
ATOM 2430 O O . ILE A 1 299 ? 5.293 11.570 11.223 1.00 91.06 299 ILE A O 1
ATOM 2434 N N . GLY A 1 300 ? 3.836 9.912 11.647 1.00 90.00 300 GLY A N 1
ATOM 2435 C CA . GLY A 1 300 ? 2.750 10.460 10.831 1.00 90.00 300 GLY A CA 1
ATOM 2436 C C . GLY A 1 300 ? 2.376 11.892 11.219 1.00 90.00 300 GLY A C 1
ATOM 2437 O O . GLY A 1 300 ? 2.275 12.753 10.353 1.00 90.00 300 GLY A O 1
ATOM 2438 N N . LYS A 1 301 ? 2.266 12.185 12.522 1.00 90.12 301 LYS A N 1
ATOM 2439 C CA . LYS A 1 301 ? 1.979 13.549 13.007 1.00 90.12 301 LYS A CA 1
ATOM 2440 C C . LYS A 1 301 ? 3.111 14.542 12.736 1.00 90.12 301 LYS A C 1
ATOM 2442 O O . LYS A 1 301 ? 2.847 15.723 12.556 1.00 90.12 301 LYS A O 1
ATOM 2447 N N . MET A 1 302 ? 4.358 14.077 12.719 1.00 94.25 302 MET A N 1
ATOM 2448 C CA . MET A 1 302 ? 5.523 14.927 12.460 1.00 94.25 302 MET A CA 1
ATOM 2449 C C . MET A 1 302 ? 5.705 15.258 10.973 1.00 94.25 302 MET A C 1
ATOM 2451 O O . MET A 1 302 ? 6.342 16.262 10.655 1.00 94.25 302 MET A O 1
ATOM 2455 N N . ILE A 1 303 ? 5.165 14.443 10.057 1.00 91.12 303 ILE A N 1
ATOM 2456 C CA . ILE A 1 303 ? 5.277 14.679 8.609 1.00 91.12 303 ILE A CA 1
ATOM 2457 C C . ILE A 1 303 ? 4.634 16.013 8.214 1.00 91.12 303 ILE A C 1
ATOM 2459 O O . ILE A 1 303 ? 5.230 16.747 7.428 1.00 91.12 303 ILE A O 1
ATOM 2463 N N . ASP A 1 304 ? 3.487 16.372 8.795 1.00 87.00 304 ASP A N 1
ATOM 2464 C CA . ASP A 1 304 ? 2.816 17.647 8.504 1.00 87.00 304 ASP A CA 1
ATOM 2465 C C . ASP A 1 304 ? 3.699 18.857 8.847 1.00 87.00 304 ASP A C 1
ATOM 2467 O O . ASP A 1 304 ? 3.790 19.818 8.075 1.00 87.00 304 ASP A O 1
ATOM 2471 N N . ASP A 1 305 ? 4.406 18.798 9.976 1.00 93.06 305 ASP A N 1
ATOM 2472 C CA . ASP A 1 305 ? 5.354 19.840 10.374 1.00 93.06 305 ASP A CA 1
ATOM 2473 C C . ASP A 1 305 ? 6.602 19.836 9.477 1.00 93.06 305 ASP A C 1
ATOM 2475 O O . ASP A 1 305 ? 7.094 20.896 9.074 1.00 93.06 305 ASP A O 1
ATOM 2479 N N . MET A 1 306 ? 7.085 18.651 9.091 1.00 93.31 306 MET A N 1
ATOM 2480 C CA . MET A 1 306 ? 8.218 18.505 8.177 1.00 93.31 306 MET A CA 1
ATOM 2481 C C . MET A 1 306 ? 7.910 19.081 6.789 1.00 93.31 306 MET A C 1
ATOM 2483 O O . MET A 1 306 ? 8.764 19.754 6.214 1.00 93.31 306 MET A O 1
ATOM 2487 N N . ILE A 1 307 ? 6.699 18.885 6.257 1.00 92.12 307 ILE A N 1
ATOM 2488 C CA . ILE A 1 307 ? 6.272 19.440 4.962 1.00 92.12 307 ILE A CA 1
ATOM 2489 C C . ILE A 1 307 ? 6.308 20.973 4.992 1.00 92.12 307 ILE A C 1
ATOM 2491 O O . ILE A 1 307 ? 6.816 21.597 4.057 1.00 92.12 307 ILE A O 1
ATOM 2495 N N . ARG A 1 308 ? 5.844 21.597 6.086 1.00 91.88 308 ARG A N 1
ATOM 2496 C CA . ARG A 1 308 ? 5.917 23.061 6.260 1.00 91.88 308 ARG A CA 1
ATOM 2497 C C . ARG A 1 308 ? 7.360 23.560 6.255 1.00 91.88 308 ARG A C 1
ATOM 2499 O O . ARG A 1 308 ? 7.655 24.574 5.624 1.00 91.88 308 ARG A O 1
ATOM 2506 N N . PHE A 1 309 ? 8.265 22.842 6.915 1.00 94.81 309 PHE A N 1
ATOM 2507 C CA . PHE A 1 309 ? 9.688 23.177 6.908 1.00 94.81 309 PHE A CA 1
ATOM 2508 C C . PHE A 1 309 ? 10.328 22.983 5.522 1.00 94.81 309 PHE A C 1
ATOM 2510 O O . PHE A 1 309 ? 11.054 23.859 5.048 1.00 94.81 309 PHE A O 1
ATOM 2517 N N . MET A 1 310 ? 10.014 21.880 4.836 1.00 94.88 310 MET A N 1
ATOM 2518 C CA . MET A 1 310 ? 10.507 21.591 3.485 1.00 94.88 310 MET A CA 1
ATOM 2519 C C . MET A 1 310 ? 10.073 22.654 2.473 1.00 94.88 310 MET A C 1
ATOM 2521 O O . MET A 1 310 ? 10.859 23.009 1.598 1.00 94.88 310 MET A O 1
ATOM 2525 N N . PHE A 1 311 ? 8.873 23.224 2.615 1.00 95.81 311 PHE A N 1
ATOM 2526 C CA . PHE A 1 311 ? 8.424 24.337 1.775 1.00 95.81 311 PHE A CA 1
ATOM 2527 C C . PHE A 1 311 ? 9.336 25.569 1.903 1.00 95.81 311 PHE A C 1
ATOM 2529 O O . PHE A 1 311 ? 9.775 26.126 0.897 1.00 95.81 311 PHE A O 1
ATOM 2536 N N . ILE A 1 312 ? 9.693 25.957 3.133 1.00 95.56 312 ILE A N 1
ATOM 2537 C CA . ILE A 1 312 ? 10.626 27.069 3.382 1.00 95.56 312 ILE A CA 1
ATOM 2538 C C . ILE A 1 312 ? 12.010 26.742 2.805 1.00 95.56 312 ILE A C 1
ATOM 2540 O O . ILE A 1 312 ? 12.622 27.580 2.139 1.00 95.56 312 ILE A O 1
ATOM 2544 N N . LEU A 1 313 ? 12.488 25.511 3.009 1.00 96.50 313 LEU A N 1
ATOM 2545 C CA . LEU A 1 313 ? 13.772 25.059 2.477 1.00 96.50 313 LEU A CA 1
ATOM 2546 C C . LEU A 1 313 ? 13.814 25.113 0.941 1.00 96.50 313 LEU A C 1
ATOM 2548 O O . LEU A 1 313 ? 14.823 25.536 0.384 1.00 96.50 313 LEU A O 1
ATOM 2552 N N . MET A 1 314 ? 12.730 24.743 0.254 1.00 96.62 314 MET A N 1
ATOM 2553 C CA . MET A 1 314 ? 12.644 24.803 -1.211 1.00 96.62 314 MET A CA 1
ATOM 2554 C C . MET A 1 314 ? 12.733 26.234 -1.751 1.00 96.62 314 MET A C 1
ATOM 2556 O O . MET A 1 314 ? 13.393 26.459 -2.769 1.00 96.62 314 MET A O 1
ATOM 2560 N N . ILE A 1 315 ? 12.140 27.214 -1.062 1.00 97.44 315 ILE A N 1
ATOM 2561 C CA . ILE A 1 315 ? 12.267 28.636 -1.427 1.00 97.44 315 ILE A CA 1
ATOM 2562 C C . ILE A 1 315 ? 13.733 29.069 -1.345 1.00 97.44 315 ILE A C 1
ATOM 2564 O O . ILE A 1 315 ? 14.263 29.663 -2.286 1.00 97.44 315 ILE A O 1
ATOM 2568 N N . ILE A 1 316 ? 14.402 28.729 -0.241 1.00 97.50 316 ILE A N 1
ATOM 2569 C CA . ILE A 1 316 ? 15.815 29.052 -0.029 1.00 97.50 316 ILE A CA 1
ATOM 2570 C C . ILE A 1 316 ? 16.674 28.374 -1.104 1.00 97.50 316 ILE A C 1
ATOM 2572 O O . ILE A 1 316 ? 17.459 29.044 -1.773 1.00 97.50 316 ILE A O 1
ATOM 2576 N N . LEU A 1 317 ? 16.491 27.068 -1.322 1.00 97.38 317 LEU A N 1
ATOM 2577 C CA . LEU A 1 317 ? 17.250 26.296 -2.306 1.00 97.38 317 LEU A CA 1
ATOM 2578 C C . LEU A 1 317 ? 17.095 26.872 -3.718 1.00 97.38 317 LEU A C 1
ATOM 2580 O O . LEU A 1 317 ? 18.083 26.999 -4.436 1.00 97.38 317 LEU A O 1
ATOM 2584 N N . THR A 1 318 ? 15.883 27.282 -4.095 1.00 97.44 318 THR A N 1
ATOM 2585 C CA . THR A 1 318 ? 15.612 27.896 -5.403 1.00 97.44 318 THR A CA 1
ATOM 2586 C C . THR A 1 318 ? 16.300 29.255 -5.539 1.00 97.44 318 THR A C 1
ATOM 2588 O O . THR A 1 318 ? 16.895 29.539 -6.577 1.00 97.44 318 THR A O 1
ATOM 2591 N N . ALA A 1 319 ? 16.297 30.083 -4.489 1.00 97.88 319 ALA A N 1
ATOM 2592 C CA . ALA A 1 319 ? 17.015 31.357 -4.493 1.00 97.88 319 ALA A CA 1
ATOM 2593 C C . ALA A 1 319 ? 18.530 31.158 -4.686 1.00 97.88 319 ALA A C 1
ATOM 2595 O O . ALA A 1 319 ? 19.149 31.844 -5.504 1.00 97.88 319 ALA A O 1
ATOM 2596 N N . PHE A 1 320 ? 19.118 30.174 -3.994 1.00 97.44 320 PHE A N 1
ATOM 2597 C CA . PHE A 1 320 ? 20.520 29.796 -4.183 1.00 97.44 320 PHE A CA 1
ATOM 2598 C C . PHE A 1 320 ? 20.789 29.231 -5.579 1.00 97.44 320 PHE A C 1
ATOM 2600 O O . PHE A 1 320 ? 21.780 29.615 -6.197 1.00 97.44 320 PHE A O 1
ATOM 2607 N N . LEU A 1 321 ? 19.910 28.372 -6.103 1.00 97.12 321 LEU A N 1
ATOM 2608 C CA . LEU A 1 321 ? 20.030 27.810 -7.448 1.00 97.12 321 LEU A CA 1
ATOM 2609 C C . LEU A 1 321 ? 20.051 28.917 -8.511 1.00 97.12 321 LEU A C 1
ATOM 2611 O O . LEU A 1 321 ? 20.922 28.912 -9.377 1.00 97.12 321 LEU A O 1
ATOM 2615 N N . CYS A 1 322 ? 19.161 29.906 -8.404 1.00 96.94 322 CYS A N 1
ATOM 2616 C CA . CYS A 1 322 ? 19.156 31.082 -9.276 1.00 96.94 322 CYS A CA 1
ATOM 2617 C C . CYS A 1 322 ? 20.448 31.905 -9.143 1.00 96.94 322 CYS A C 1
ATOM 2619 O O . CYS A 1 322 ? 21.025 32.308 -10.152 1.00 96.94 322 CYS A O 1
ATOM 2621 N N . GLY A 1 323 ? 20.931 32.132 -7.917 1.00 97.25 323 GLY A N 1
ATOM 2622 C CA . GLY A 1 323 ? 22.182 32.857 -7.665 1.00 97.25 323 GLY A CA 1
ATOM 2623 C C . GLY A 1 323 ? 23.411 32.167 -8.267 1.00 97.25 323 GLY A C 1
ATOM 2624 O O . GLY A 1 323 ? 24.227 32.808 -8.935 1.00 97.25 323 GLY A O 1
ATOM 2625 N N . LEU A 1 324 ? 23.514 30.847 -8.078 1.00 95.44 324 LEU A N 1
ATOM 2626 C CA . LEU A 1 324 ? 24.566 30.019 -8.664 1.00 95.44 324 LEU A CA 1
ATOM 2627 C C . LEU A 1 324 ? 24.473 30.018 -10.189 1.00 95.44 324 LEU A C 1
ATOM 2629 O O . LEU A 1 324 ? 25.470 30.306 -10.844 1.00 95.44 324 LEU A O 1
ATOM 2633 N N . ASN A 1 325 ? 23.291 29.773 -10.759 1.00 95.12 325 ASN A N 1
ATOM 2634 C CA . ASN A 1 325 ? 23.105 29.791 -12.208 1.00 95.12 325 ASN A CA 1
ATOM 2635 C C . ASN A 1 325 ? 23.532 31.138 -12.811 1.00 95.12 325 ASN A C 1
ATOM 2637 O O . ASN A 1 325 ? 24.327 31.161 -13.741 1.00 95.12 325 ASN A O 1
ATOM 2641 N N . ASN A 1 326 ? 23.110 32.263 -12.227 1.00 93.94 326 ASN A N 1
ATOM 2642 C CA . ASN A 1 326 ? 23.475 33.595 -12.724 1.00 93.94 326 ASN A CA 1
ATOM 2643 C C . ASN A 1 326 ? 24.978 33.891 -12.640 1.00 93.94 326 ASN A C 1
ATOM 2645 O O . ASN A 1 326 ? 25.502 34.653 -13.448 1.00 93.94 326 ASN A O 1
ATOM 2649 N N . THR A 1 327 ? 25.676 33.294 -11.675 1.00 91.69 327 THR A N 1
ATOM 2650 C CA . THR A 1 327 ? 27.127 33.455 -11.529 1.00 91.69 327 THR A CA 1
ATOM 2651 C C . THR A 1 327 ? 27.881 32.556 -12.509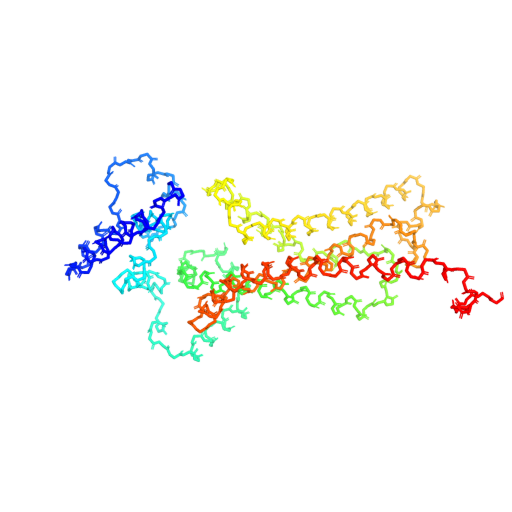 1.00 91.69 327 THR A C 1
ATOM 2653 O O . THR A 1 327 ? 28.855 32.987 -13.123 1.00 91.69 327 THR A O 1
ATOM 2656 N N . TYR A 1 328 ? 27.428 31.312 -12.684 1.00 90.25 328 TYR A N 1
ATOM 2657 C CA . TYR A 1 328 ? 28.122 30.300 -13.480 1.00 90.25 328 TYR A CA 1
ATOM 2658 C C . TYR A 1 328 ? 27.713 30.258 -14.959 1.00 90.25 328 TYR A C 1
ATOM 2660 O O . TYR A 1 328 ? 28.438 29.655 -15.749 1.00 90.25 328 TYR A O 1
ATOM 2668 N N . VAL A 1 329 ? 26.624 30.921 -15.369 1.00 89.81 329 VAL A N 1
ATOM 2669 C CA . VAL A 1 329 ? 26.140 30.902 -16.764 1.00 89.81 329 VAL A CA 1
ATOM 2670 C C . VAL A 1 329 ? 27.206 31.369 -17.761 1.00 89.81 329 VAL A C 1
ATOM 2672 O O . VAL A 1 329 ? 27.390 30.746 -18.801 1.00 89.81 329 VAL A O 1
ATOM 2675 N N . TYR A 1 330 ? 27.998 32.387 -17.411 1.00 87.00 330 TYR A N 1
ATOM 2676 C CA . TYR A 1 330 ? 29.068 32.910 -18.272 1.00 87.00 330 TYR A CA 1
ATOM 2677 C C . TYR A 1 330 ? 30.276 31.967 -18.404 1.00 87.00 330 TYR A C 1
ATOM 2679 O O . TYR A 1 330 ? 31.132 32.180 -19.258 1.00 87.00 330 TYR A O 1
ATOM 2687 N N . TYR A 1 331 ? 30.361 30.926 -17.570 1.00 83.81 331 TYR A N 1
ATOM 2688 C CA . TYR A 1 331 ? 31.463 29.962 -17.561 1.00 83.81 331 TYR A CA 1
ATOM 2689 C C . TYR A 1 331 ? 31.130 28.650 -18.290 1.00 83.81 331 TYR A C 1
ATOM 2691 O O . TYR A 1 331 ? 31.960 27.740 -18.280 1.00 83.81 331 TYR A O 1
ATOM 2699 N N . GLN A 1 332 ? 29.969 28.545 -18.953 1.00 71.06 332 GLN A N 1
ATOM 2700 C CA . GLN A 1 332 ? 29.580 27.348 -19.716 1.00 71.06 332 GLN A CA 1
ATOM 2701 C C . GLN A 1 332 ? 30.581 26.980 -20.826 1.00 71.06 332 GLN A C 1
ATOM 2703 O O . GLN A 1 332 ? 30.802 25.799 -21.077 1.00 71.06 332 GLN A O 1
ATOM 2708 N N . GLU A 1 333 ? 31.236 27.963 -21.450 1.00 67.88 333 GLU A N 1
ATOM 2709 C CA . GLU A 1 333 ? 32.196 27.745 -22.548 1.00 67.88 333 GLU A CA 1
ATOM 2710 C C . GLU A 1 333 ? 33.659 27.605 -22.088 1.00 67.88 333 GLU A C 1
ATOM 2712 O O . GLU A 1 333 ? 34.577 27.519 -22.908 1.00 67.88 333 GLU A O 1
ATOM 2717 N N . SER A 1 334 ? 33.914 27.561 -20.776 1.00 60.50 334 SER A N 1
ATOM 2718 C CA . SER A 1 334 ? 35.253 27.310 -20.239 1.00 60.50 334 SER A CA 1
ATOM 2719 C C . SER A 1 334 ? 35.732 25.907 -20.646 1.00 60.50 334 SER A C 1
ATOM 2721 O O . SER A 1 334 ? 35.440 24.909 -19.987 1.00 60.50 334 SER A O 1
ATOM 2723 N N . GLN A 1 335 ? 36.522 25.835 -21.724 1.00 56.78 335 GLN A N 1
ATOM 2724 C CA . GLN A 1 335 ? 37.114 24.632 -22.345 1.00 56.78 335 GLN A CA 1
ATOM 2725 C C . GLN A 1 335 ? 37.945 23.718 -21.413 1.00 56.78 335 GLN A C 1
ATOM 2727 O O . GLN A 1 335 ? 38.540 22.744 -21.877 1.00 56.78 335 GLN A O 1
ATOM 2732 N N . ARG A 1 336 ? 38.040 24.005 -20.110 1.00 58.47 336 ARG A N 1
ATOM 2733 C CA . ARG A 1 336 ? 38.850 23.239 -19.149 1.00 58.47 336 ARG A CA 1
ATOM 2734 C C . ARG A 1 336 ? 38.069 22.287 -18.248 1.00 58.47 336 ARG A C 1
ATOM 2736 O O . ARG A 1 336 ? 38.700 21.562 -17.483 1.00 58.47 336 ARG A O 1
ATOM 2743 N N . LEU A 1 337 ? 36.746 22.207 -18.361 1.00 57.56 337 LEU A N 1
ATOM 2744 C CA . LEU A 1 337 ? 35.982 21.144 -17.703 1.00 57.56 337 LEU A CA 1
ATOM 2745 C C . LEU A 1 337 ? 35.947 19.895 -18.599 1.00 57.56 337 LEU A C 1
ATOM 2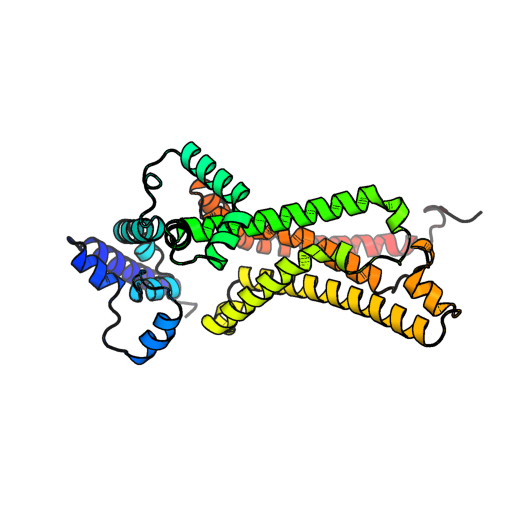747 O O . LEU A 1 337 ? 34.992 19.643 -19.316 1.00 57.56 337 LEU A O 1
ATOM 2751 N N . GLY A 1 338 ? 37.053 19.144 -18.557 1.00 48.75 338 GLY A N 1
ATOM 2752 C CA . GLY A 1 338 ? 37.125 17.718 -18.884 1.00 48.75 338 GLY A CA 1
ATOM 2753 C C . GLY A 1 338 ? 36.740 17.300 -20.306 1.00 48.75 338 GLY A C 1
ATOM 2754 O O . GLY A 1 338 ? 35.639 16.811 -20.532 1.00 48.75 338 GLY A O 1
ATOM 2755 N N . LYS A 1 339 ? 37.711 17.307 -21.232 1.00 46.25 339 LYS A N 1
ATOM 2756 C CA . LYS A 1 339 ? 37.733 16.324 -22.328 1.00 46.25 339 LYS A CA 1
ATOM 2757 C C . LYS A 1 339 ? 37.899 14.923 -21.721 1.00 46.25 339 LYS A C 1
ATOM 2759 O O . LYS A 1 339 ? 39.014 14.422 -21.617 1.00 46.25 339 LYS A O 1
ATOM 2764 N N . TYR A 1 340 ? 36.801 14.298 -21.317 1.00 51.84 340 TYR A N 1
ATOM 2765 C CA . TYR A 1 340 ? 36.734 12.850 -21.163 1.00 51.84 340 TYR A CA 1
ATOM 2766 C C . TYR A 1 340 ? 36.005 12.294 -22.384 1.00 51.84 340 TYR A C 1
ATOM 2768 O O . TYR A 1 340 ? 34.785 12.346 -22.461 1.00 51.84 340 TYR A O 1
ATOM 2776 N N . GLY A 1 341 ? 36.784 11.793 -23.343 1.00 48.56 341 GLY A N 1
ATOM 2777 C CA . GLY A 1 341 ? 36.281 11.049 -24.497 1.00 48.56 341 GLY A CA 1
ATOM 2778 C C . GLY A 1 341 ? 36.231 11.853 -25.791 1.00 48.56 341 GLY A C 1
ATOM 2779 O O . GLY A 1 341 ? 35.221 12.466 -26.108 1.00 48.56 341 GLY A O 1
ATOM 2780 N N . LEU A 1 342 ? 37.331 11.822 -26.542 1.00 41.50 342 LEU A N 1
ATOM 2781 C CA . LEU A 1 342 ? 37.384 11.370 -27.939 1.00 41.50 342 LEU A CA 1
ATOM 2782 C C . LEU A 1 342 ? 38.854 11.442 -28.371 1.00 41.50 342 LEU A C 1
ATOM 2784 O O . LEU A 1 342 ? 39.479 12.503 -28.292 1.00 41.50 342 LEU A O 1
ATOM 2788 N N . ALA A 1 343 ? 39.391 10.264 -28.691 1.00 37.16 343 ALA A N 1
ATOM 2789 C CA . ALA A 1 343 ? 40.705 10.067 -29.288 1.00 37.16 343 ALA A CA 1
ATOM 2790 C C . ALA A 1 343 ? 40.782 10.706 -30.679 1.00 37.16 343 ALA A C 1
ATOM 2792 O O . ALA A 1 343 ? 39.725 10.754 -31.352 1.00 37.16 343 ALA A O 1
#

pLDDT: mean 85.57, std 13.07, range [37.16, 97.88]

Nearest PDB structures (foldseek):
  7dxg-assembly1_A  TM=8.373E-01  e=1.472E-17  Homo sapiens
  8wpm-assembly1_D  TM=8.996E-01  e=2.414E-14  Homo sapiens
  7wdb-assembly1_A  TM=9.235E-01  e=6.517E-14  Homo sapiens
  7d4p-assembly1_A  TM=9.247E-01  e=1.120E-13  Homo sapiens
  8wpm-assembly1_B  TM=9.150E-01  e=8.939E-14  Homo sapiens

Foldseek 3Di:
DVVCVVVVVVVVVVVLVVLLVVCVPDDDPVSNCCQQQDPPDPPVVCVLQVVVDDPDDRSSVNVVVCVVVVSVSNCPRPSNVVVVVCQQCPPPPQPPPHDPVVVVVVLVVCLVCLVVLVVCCVVPCPDPSNVVCSRNNNVLSSVLSLLVVLLVVVVVLVVVCVVCVVVVQWLQDDLCSNCVSVVVLVVLVVVLVVVCVSVPVVNQVVDVVSVLSCLLSVLLVLLSVLNVVLQVQLVVCCVVPVPDVSVCQSGGDGPVPDDPPRSNVVSVVSSVVSSVSSVVCNLVVQCVDPVRVVVVVVVVVCVVVVVVVVVVVVVVVVVVVVVVCVVCVVVPPVPPPDPPDDD

Secondary structure (DSSP, 8-state):
--TTHHHHHHHHHHHHHHHHHHHHT--SHHHHHHHHH--TT-HHHHHHHHTTS-TTS---HHHHHHHHTT-HHHHTSHHHHHHHHHHHHTT-TTTTT--HHHHHHHHHHHHHHHHHHHHHHHH-TTSHHHHHHTSHHHHHHHHHHHHHHHHHHHHHHHHHHHHTTTTTTBS---TTTT-TTHHHHHHHHHHHHHHHHHH-HHHHHH-HHHHHHHHHHHHHHHHHHHHHHHHHHHHHHHHH-TTSHHHHHHHT-BGGG--TT-HHHHHHHHHHHHHHHHHHGGGGTGGGSHHHHHHHHHHHHHHHHHHHHHHHHHHHHHHHHHHHHHHHGGGTT-TTS---S--

Solvent-accessible surface area (backbone atoms only — not comparable to full-atom values): 19416 Å² total; per-residue (Å²): 106,86,88,53,41,70,60,55,52,50,52,50,50,52,54,49,48,51,57,34,51,57,60,69,68,49,86,47,74,67,54,48,48,48,65,32,41,58,67,79,91,55,67,79,63,50,63,66,58,55,74,76,55,68,96,85,66,79,83,37,48,37,50,52,51,35,58,76,68,64,39,60,66,45,60,67,30,68,70,50,44,51,53,52,51,49,58,35,51,50,89,52,82,72,62,78,92,50,57,68,69,57,54,51,52,52,52,50,52,46,48,76,41,37,72,62,53,53,50,46,35,73,77,40,49,87,37,77,65,26,55,52,52,67,29,51,53,47,41,51,51,48,53,54,31,52,52,53,49,51,53,50,50,53,51,50,51,52,52,52,52,60,77,41,42,87,71,62,45,39,52,73,64,63,70,67,81,83,42,61,68,48,61,55,50,54,52,50,51,53,50,52,55,51,48,38,68,72,68,30,64,71,64,44,64,69,35,67,67,54,45,51,50,53,53,42,51,50,34,48,52,50,18,50,51,35,50,49,50,49,53,49,51,21,52,52,40,33,69,77,35,69,86,36,71,63,19,40,55,45,37,57,38,41,73,88,72,56,59,94,82,40,54,61,58,54,20,51,52,35,41,53,55,32,57,58,54,55,60,59,59,56,62,73,60,35,58,80,37,80,72,48,20,57,49,50,53,52,52,58,64,46,47,63,58,48,52,58,52,49,54,56,50,51,55,52,51,49,53,51,50,53,53,50,47,71,67,47,59,86,53,73,79,53,88,78,78,66,92,78,83,80,134

InterPro domains:
  IPR002153 Transient receptor potential channel, canonical [PTHR10117] (1-334)
  IPR005821 I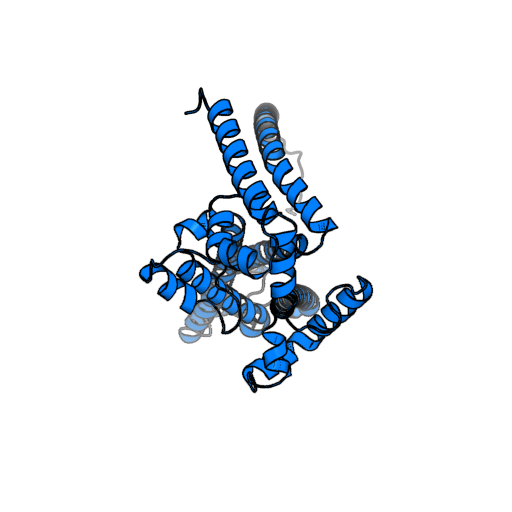on transport domain [PF00520] (147-328)

Organism: Chelydra serpentina (NCBI:txid8475)

Radius of gyration: 27.93 Å; Cα contacts (8 Å, |Δi|>4): 197; chains: 1; bounding box: 75×62×76 Å